Protein AF-A0A402AP93-F1 (afdb_monomer)

Secondary structure (DSSP, 8-state):
--HHHHHHHHHH-HHHHHHHHHHHHHHHHHHHHHHHHHHT--TT--HHHHHHHHHHHHHHHHTT-SSS-HHHHHHHHHHHIIIIIHHHHHHHHHH-S---TTTS-HHHHHHHH-HHHHHHHHHHHHHHHHHHHHHHHHHHHHSSTT-TTGGGB-TTS-B-HHHHHHHHHHTTT-TT-HHHHHHHHHHHHHHHHHHHHHHHHHHHHHHHHHHHHHHHTT--HHHHHIIIIIIIIIHHHHHHHHHHHHHHHHHHHHHHHHHHHHHHTHHHHHHHHHHHHHHHHHHHHHHTT---

Structure (mmCIF, N/CA/C/O backbone):
data_AF-A0A402AP93-F1
#
_entry.id   AF-A0A402AP93-F1
#
loop_
_atom_site.group_PDB
_atom_site.id
_atom_site.type_symbol
_atom_site.label_atom_id
_atom_site.label_alt_id
_atom_site.label_comp_id
_atom_site.label_asym_id
_atom_site.label_entity_id
_atom_site.label_seq_id
_atom_site.pdbx_PDB_ins_code
_atom_site.Cartn_x
_atom_site.Cartn_y
_atom_site.Cartn_z
_atom_site.occupancy
_atom_site.B_iso_or_equiv
_atom_site.auth_seq_id
_atom_site.auth_comp_id
_atom_site.auth_asym_id
_atom_site.auth_atom_id
_atom_site.pdbx_PDB_model_num
ATOM 1 N N . MET A 1 1 ? 12.538 31.757 -15.416 1.00 52.03 1 MET A N 1
ATOM 2 C CA . MET A 1 1 ? 11.518 30.814 -14.915 1.00 52.03 1 MET A CA 1
ATOM 3 C C . MET A 1 1 ? 11.609 30.796 -13.407 1.00 52.03 1 MET A C 1
ATOM 5 O O . MET A 1 1 ? 12.721 30.714 -12.904 1.00 52.03 1 MET A O 1
ATOM 9 N N . ASP A 1 2 ? 10.481 30.916 -12.712 1.00 59.06 2 ASP A N 1
ATOM 10 C CA . ASP A 1 2 ? 10.428 30.690 -11.265 1.00 59.06 2 ASP A CA 1
ATOM 11 C C . ASP A 1 2 ? 10.717 29.207 -10.965 1.00 59.06 2 ASP A C 1
ATOM 13 O O . ASP A 1 2 ? 10.280 28.325 -11.711 1.00 59.06 2 ASP A O 1
ATOM 17 N N . ALA A 1 3 ? 11.460 28.922 -9.895 1.00 61.75 3 ALA A N 1
ATOM 18 C CA . ALA A 1 3 ? 11.878 27.568 -9.530 1.00 61.75 3 ALA A CA 1
ATOM 19 C C . ALA A 1 3 ? 10.676 26.636 -9.285 1.00 61.75 3 ALA A C 1
ATOM 21 O O . ALA A 1 3 ? 10.762 25.438 -9.560 1.00 61.75 3 ALA A O 1
ATOM 22 N N . GLY A 1 4 ? 9.535 27.189 -8.853 1.00 68.44 4 GLY A N 1
ATOM 23 C CA . GLY A 1 4 ? 8.282 26.450 -8.674 1.00 68.44 4 GLY A CA 1
ATOM 24 C C . GLY A 1 4 ? 7.630 25.957 -9.975 1.00 68.44 4 GLY A C 1
ATOM 25 O O . GLY A 1 4 ? 6.847 25.012 -9.941 1.00 68.44 4 GLY A O 1
ATOM 26 N N . GLN A 1 5 ? 7.974 26.538 -11.132 1.00 76.38 5 GLN A N 1
ATOM 27 C CA . GLN A 1 5 ? 7.366 26.214 -12.435 1.00 76.38 5 GLN A CA 1
ATOM 28 C C . GLN A 1 5 ? 8.172 25.195 -13.255 1.00 76.38 5 GLN A C 1
ATOM 30 O O . GLN A 1 5 ? 7.677 24.668 -14.253 1.00 76.38 5 GLN A O 1
ATOM 35 N N . ILE A 1 6 ? 9.398 24.867 -12.833 1.00 75.19 6 ILE A N 1
ATOM 36 C CA . ILE A 1 6 ? 10.294 23.956 -13.564 1.00 75.19 6 ILE A CA 1
ATOM 37 C C . ILE A 1 6 ? 9.714 22.538 -13.612 1.00 75.19 6 ILE A C 1
ATOM 39 O O . ILE A 1 6 ? 9.612 21.947 -14.685 1.00 75.19 6 ILE A O 1
ATOM 43 N N . LYS A 1 7 ? 9.271 22.010 -12.465 1.00 77.00 7 LYS A N 1
ATOM 44 C CA . LYS A 1 7 ? 8.705 20.656 -12.378 1.00 77.00 7 LYS A CA 1
ATOM 45 C C . LYS A 1 7 ? 7.422 20.502 -13.220 1.00 77.00 7 LYS A C 1
ATOM 47 O O . LYS A 1 7 ? 7.386 19.582 -14.036 1.00 77.00 7 LYS A O 1
ATOM 52 N N . PRO A 1 8 ? 6.404 21.384 -13.111 1.00 81.00 8 PRO A N 1
ATOM 53 C CA . PRO A 1 8 ? 5.229 21.343 -13.988 1.00 81.00 8 PRO A CA 1
ATOM 54 C C . PRO A 1 8 ? 5.573 21.414 -15.479 1.00 81.00 8 PRO A C 1
ATOM 56 O O . PRO A 1 8 ? 4.995 20.682 -16.278 1.00 81.00 8 PRO A O 1
ATOM 59 N N . THR A 1 9 ? 6.544 22.251 -15.855 1.00 79.19 9 THR A N 1
ATOM 60 C CA . THR A 1 9 ? 6.968 22.395 -17.256 1.00 79.19 9 THR A CA 1
ATOM 61 C C . THR A 1 9 ? 7.588 21.105 -17.784 1.00 79.19 9 THR A C 1
ATOM 63 O O . THR A 1 9 ? 7.240 20.668 -18.874 1.00 79.19 9 THR A O 1
ATOM 66 N N . ILE A 1 10 ? 8.476 20.464 -17.017 1.00 77.19 10 ILE A N 1
ATOM 67 C CA . ILE A 1 10 ? 9.109 19.201 -17.424 1.00 77.19 10 ILE A CA 1
ATOM 68 C C . ILE A 1 10 ? 8.060 18.095 -17.556 1.00 77.19 10 ILE A C 1
ATOM 70 O O . ILE A 1 10 ? 8.045 17.384 -18.556 1.00 77.19 10 ILE A O 1
ATOM 74 N N . LEU A 1 11 ? 7.164 17.973 -16.573 1.00 78.56 11 LEU A N 1
ATOM 75 C CA . LEU A 1 11 ? 6.132 16.934 -16.561 1.00 78.56 11 LEU A CA 1
ATOM 76 C C . LEU A 1 11 ? 5.109 17.077 -17.694 1.00 78.56 11 LEU A C 1
ATOM 78 O O . LEU A 1 11 ? 4.566 16.076 -18.147 1.00 78.56 11 LEU A O 1
ATOM 82 N N . THR A 1 12 ? 4.849 18.301 -18.155 1.00 83.81 12 THR A N 1
ATOM 83 C CA . THR A 1 12 ? 3.923 18.577 -19.266 1.00 83.81 12 THR A CA 1
ATOM 84 C C . THR A 1 12 ? 4.628 18.686 -20.619 1.00 83.81 12 THR A C 1
ATOM 86 O O . THR A 1 12 ? 3.962 18.826 -21.646 1.00 83.81 12 THR A O 1
ATOM 89 N N . HIS A 1 13 ? 5.964 18.599 -20.653 1.00 86.31 13 HIS A N 1
ATOM 90 C CA . HIS A 1 13 ? 6.724 18.714 -21.890 1.00 86.31 13 HIS A CA 1
ATOM 91 C C . HIS A 1 13 ? 6.425 17.522 -22.819 1.00 86.31 13 HIS A C 1
ATOM 93 O O . HIS A 1 13 ? 6.602 16.374 -22.396 1.00 86.31 13 HIS A O 1
ATOM 99 N N . PRO A 1 14 ? 6.042 17.746 -24.094 1.00 87.44 14 PRO A N 1
ATOM 100 C CA . PRO A 1 14 ? 5.632 16.672 -25.003 1.00 87.44 14 PRO A CA 1
ATOM 101 C C . PRO A 1 14 ? 6.663 15.550 -25.170 1.00 87.44 14 PRO A C 1
ATOM 103 O O . PRO A 1 14 ? 6.296 14.377 -25.240 1.00 87.44 14 PRO A O 1
ATOM 106 N N . GLU A 1 15 ? 7.957 15.884 -25.193 1.00 86.00 15 GLU A N 1
ATOM 107 C CA . GLU A 1 15 ? 9.025 14.878 -25.283 1.00 86.00 15 GLU A CA 1
ATOM 108 C C . GLU A 1 15 ? 9.097 13.993 -24.036 1.00 86.00 15 GLU A C 1
ATOM 110 O O . GLU A 1 15 ? 9.313 12.790 -24.158 1.00 86.00 15 GLU A O 1
ATOM 115 N N . PHE A 1 16 ? 8.889 14.566 -22.844 1.00 85.75 16 PHE A N 1
ATOM 116 C CA . PHE A 1 16 ? 8.925 13.805 -21.597 1.00 85.75 16 PHE A CA 1
ATOM 117 C C . PHE A 1 16 ? 7.701 12.891 -21.487 1.00 85.75 16 PHE A C 1
ATOM 119 O O . PHE A 1 16 ? 7.851 11.716 -21.174 1.00 85.75 16 PHE A O 1
ATOM 126 N N . VAL A 1 17 ? 6.514 13.385 -21.852 1.00 88.19 17 VAL A N 1
ATOM 127 C CA . VAL A 1 17 ? 5.288 12.569 -21.918 1.00 88.19 17 VAL A CA 1
ATOM 128 C C . VAL A 1 17 ? 5.442 11.417 -22.918 1.00 88.19 17 VAL A C 1
ATOM 130 O O . VAL A 1 17 ? 5.153 10.269 -22.585 1.00 88.19 17 VAL A O 1
ATOM 133 N N . THR A 1 18 ? 5.961 11.694 -24.120 1.00 90.25 18 THR A N 1
ATOM 134 C CA . THR A 1 18 ? 6.224 10.663 -25.144 1.00 90.25 18 THR A CA 1
ATOM 135 C C . THR A 1 18 ? 7.234 9.630 -24.645 1.00 90.25 18 THR A C 1
ATOM 137 O O . THR A 1 18 ? 7.081 8.431 -24.881 1.00 90.25 18 THR A O 1
ATOM 140 N N . TYR A 1 19 ? 8.262 10.082 -23.925 1.00 88.88 19 TYR A N 1
ATOM 141 C CA . TYR A 1 19 ? 9.257 9.200 -23.335 1.00 88.88 19 TYR A CA 1
ATOM 142 C C . TYR A 1 19 ? 8.648 8.299 -22.252 1.00 88.88 19 TYR A C 1
ATOM 144 O O . TYR A 1 19 ? 8.843 7.087 -22.297 1.00 88.88 19 TYR A O 1
ATOM 152 N N . THR A 1 20 ? 7.863 8.852 -21.324 1.00 89.25 20 THR A N 1
ATOM 153 C CA . THR A 1 20 ? 7.136 8.081 -20.303 1.00 89.25 20 THR A CA 1
ATOM 154 C C . THR A 1 20 ? 6.225 7.027 -20.933 1.00 89.25 20 THR A C 1
ATOM 156 O O . THR A 1 20 ? 6.221 5.880 -20.480 1.00 89.25 20 THR A O 1
ATOM 159 N N . GLN A 1 21 ? 5.513 7.376 -22.009 1.00 91.94 21 GLN A N 1
ATOM 160 C CA . GLN A 1 21 ? 4.693 6.415 -22.746 1.00 91.94 21 GLN A CA 1
ATOM 161 C C . GLN A 1 21 ? 5.551 5.310 -23.372 1.00 91.94 21 GLN A C 1
ATOM 163 O O . GLN A 1 21 ? 5.258 4.139 -23.175 1.00 91.94 21 GLN A O 1
ATOM 168 N N . THR A 1 22 ? 6.663 5.664 -24.027 1.00 92.75 22 THR A N 1
ATOM 169 C CA . THR A 1 22 ? 7.597 4.685 -24.617 1.00 92.75 22 THR A CA 1
ATOM 170 C C . THR A 1 22 ? 8.082 3.671 -23.579 1.00 92.75 22 THR A C 1
ATOM 172 O O . THR A 1 22 ? 8.119 2.477 -23.848 1.00 92.75 22 THR A O 1
ATOM 175 N N . I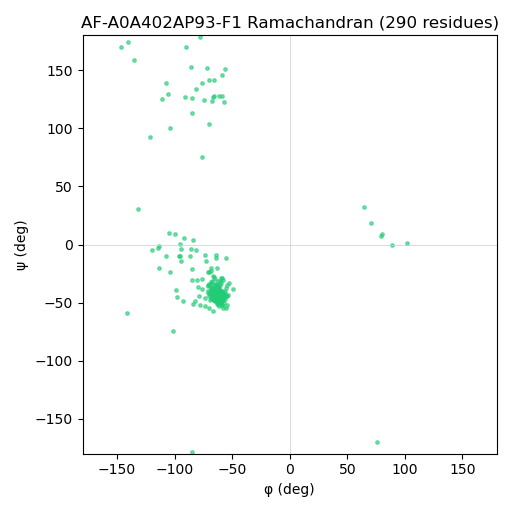LE A 1 23 ? 8.445 4.129 -22.377 1.00 92.94 23 ILE A N 1
ATOM 176 C CA . ILE A 1 23 ? 8.879 3.239 -21.292 1.00 92.94 23 ILE A CA 1
ATOM 177 C C . ILE A 1 23 ? 7.746 2.324 -20.822 1.00 92.94 23 ILE A C 1
ATOM 179 O O . ILE A 1 23 ? 7.974 1.137 -20.588 1.00 92.94 23 ILE A O 1
ATOM 183 N N . THR A 1 24 ? 6.536 2.864 -20.703 1.00 93.38 24 THR A N 1
ATOM 184 C CA . THR A 1 24 ? 5.349 2.084 -20.334 1.00 93.38 24 THR A CA 1
ATOM 185 C C . THR A 1 24 ? 5.063 1.004 -21.379 1.00 93.38 24 THR A C 1
ATOM 187 O O . THR A 1 24 ? 4.827 -0.147 -21.020 1.00 93.38 24 THR A O 1
ATOM 190 N N . ASP A 1 25 ? 5.178 1.339 -22.665 1.00 95.25 25 ASP A N 1
ATOM 191 C CA . ASP A 1 25 ? 4.965 0.411 -23.777 1.00 95.25 25 ASP A CA 1
ATOM 192 C C . ASP A 1 25 ? 6.034 -0.693 -23.820 1.00 95.25 25 ASP A C 1
ATOM 194 O O . ASP A 1 25 ? 5.707 -1.856 -24.057 1.00 95.25 25 ASP A O 1
ATOM 198 N N . LEU A 1 26 ? 7.303 -0.363 -23.542 1.00 95.69 26 LEU A N 1
ATOM 199 C CA . LEU A 1 26 ? 8.379 -1.355 -23.416 1.00 95.69 26 LEU A CA 1
ATOM 200 C C . LEU A 1 26 ? 8.092 -2.349 -22.283 1.00 95.69 26 LEU A C 1
ATOM 202 O O . LEU A 1 26 ? 8.228 -3.560 -22.468 1.00 95.69 26 LEU A O 1
ATOM 206 N N . PHE A 1 27 ? 7.653 -1.861 -21.119 1.00 96.25 27 PHE A N 1
ATOM 207 C CA . PHE A 1 27 ? 7.267 -2.748 -20.024 1.00 96.25 27 PHE A CA 1
ATOM 208 C C . PHE A 1 27 ? 6.049 -3.607 -20.389 1.00 96.25 27 PHE A C 1
ATOM 210 O O . PHE A 1 27 ? 6.045 -4.805 -20.112 1.00 96.25 27 PHE A O 1
ATOM 217 N N . GLU A 1 28 ? 5.044 -3.039 -21.058 1.00 96.50 28 GLU A N 1
ATOM 218 C CA . GLU A 1 28 ? 3.861 -3.788 -21.489 1.00 96.50 28 GLU A CA 1
ATOM 219 C C . GLU A 1 28 ? 4.200 -4.860 -22.536 1.00 96.50 28 GLU A C 1
ATOM 221 O O . GLU A 1 28 ? 3.628 -5.954 -22.518 1.00 96.50 28 GLU A O 1
ATOM 226 N N . GLN A 1 29 ? 5.177 -4.597 -23.407 1.00 96.44 29 GLN A N 1
ATOM 227 C CA . GLN A 1 29 ? 5.712 -5.585 -24.341 1.00 96.44 29 GLN A CA 1
ATOM 228 C C . GLN A 1 29 ? 6.350 -6.763 -23.595 1.00 96.44 29 GLN A C 1
ATOM 230 O O . GLN A 1 29 ? 6.008 -7.917 -23.870 1.00 96.44 29 GLN A O 1
ATOM 235 N N . TRP A 1 30 ? 7.245 -6.482 -22.641 1.00 97.38 30 TRP A N 1
ATOM 236 C CA . TRP A 1 30 ? 7.880 -7.508 -21.805 1.00 97.38 30 TRP A CA 1
ATOM 237 C C . TRP A 1 30 ? 6.826 -8.313 -21.035 1.00 97.38 30 TRP A C 1
ATOM 239 O O . TRP A 1 30 ? 6.801 -9.544 -21.078 1.00 97.38 30 TRP A O 1
ATOM 249 N N . ARG A 1 31 ? 5.874 -7.614 -20.411 1.00 96.88 31 ARG A N 1
ATOM 250 C CA . ARG A 1 31 ? 4.761 -8.206 -19.668 1.00 96.88 31 ARG A CA 1
ATOM 251 C C . ARG A 1 31 ? 3.933 -9.145 -20.543 1.00 96.88 31 ARG A C 1
ATOM 253 O O . ARG A 1 31 ? 3.666 -10.279 -20.145 1.00 96.88 31 ARG A O 1
ATOM 260 N N . THR A 1 32 ? 3.517 -8.692 -21.722 1.00 96.69 32 THR A N 1
ATOM 261 C CA . THR A 1 32 ? 2.688 -9.480 -22.647 1.00 96.69 32 THR A CA 1
ATOM 262 C C . THR A 1 32 ? 3.429 -10.725 -23.123 1.00 96.69 32 THR A C 1
ATOM 264 O O . THR A 1 32 ? 2.836 -11.801 -23.190 1.00 96.69 32 THR A O 1
ATOM 267 N N . LYS A 1 33 ? 4.734 -10.601 -23.397 1.00 97.38 33 LYS A N 1
ATOM 268 C CA . LYS A 1 33 ? 5.585 -11.718 -23.815 1.00 97.38 33 LYS A CA 1
ATOM 269 C C . LYS A 1 33 ? 5.700 -12.801 -22.740 1.00 97.38 33 LYS A C 1
ATOM 271 O O . LYS A 1 33 ? 5.606 -13.978 -23.074 1.00 97.38 33 LYS A O 1
ATOM 276 N N . HIS A 1 34 ? 5.862 -12.418 -21.473 1.00 96.88 34 HIS A N 1
ATOM 277 C CA . HIS A 1 34 ? 6.131 -13.363 -20.378 1.00 96.88 34 HIS A CA 1
ATOM 278 C C . HIS A 1 34 ? 4.896 -13.839 -19.616 1.00 96.88 34 HIS A C 1
ATOM 280 O O . HIS A 1 34 ? 4.957 -14.849 -18.918 1.00 96.88 34 HIS A O 1
ATOM 286 N N . THR A 1 35 ? 3.748 -13.176 -19.775 1.00 96.75 35 THR A N 1
ATOM 287 C CA . THR A 1 35 ? 2.489 -13.600 -19.137 1.00 96.75 35 THR A CA 1
ATOM 288 C C . THR A 1 35 ? 2.136 -15.072 -19.430 1.00 96.75 35 THR A C 1
ATOM 290 O O . THR A 1 35 ? 1.773 -15.778 -18.486 1.00 96.75 35 THR A O 1
ATOM 293 N N . PRO A 1 36 ? 2.258 -15.599 -20.668 1.00 96.75 36 PRO A N 1
ATOM 294 C CA . PRO A 1 36 ? 2.030 -17.021 -20.934 1.00 96.75 36 PRO A CA 1
ATOM 295 C C . PRO A 1 36 ? 2.989 -17.942 -20.170 1.00 96.75 36 PRO A C 1
ATOM 297 O O . PRO A 1 36 ? 2.551 -18.949 -19.618 1.00 96.75 36 PRO A O 1
ATOM 300 N N . THR A 1 37 ? 4.275 -17.591 -20.089 1.00 96.25 37 THR A N 1
ATOM 301 C CA . THR A 1 37 ? 5.284 -18.356 -19.338 1.00 96.25 37 THR A CA 1
ATOM 302 C C . THR A 1 37 ? 4.937 -18.406 -17.850 1.00 96.25 37 THR A C 1
ATOM 304 O O . THR A 1 37 ? 4.931 -19.485 -17.261 1.00 96.25 37 THR A O 1
ATOM 307 N N . LEU A 1 38 ? 4.541 -17.272 -17.261 1.00 97.00 38 LEU A N 1
ATOM 308 C CA . LEU A 1 38 ? 4.104 -17.196 -15.862 1.00 97.00 38 LEU A CA 1
ATOM 309 C C . LEU A 1 38 ? 2.836 -18.028 -15.596 1.00 97.00 38 LEU A C 1
ATOM 311 O O . LEU A 1 38 ? 2.739 -18.694 -14.571 1.00 97.00 38 LEU A O 1
ATOM 315 N N . ASN A 1 39 ? 1.878 -18.046 -16.527 1.00 95.06 39 ASN A N 1
ATOM 316 C CA . ASN A 1 39 ? 0.653 -18.848 -16.393 1.00 95.06 39 ASN A CA 1
ATOM 317 C C . ASN A 1 39 ? 0.892 -20.364 -16.504 1.00 95.06 39 ASN A C 1
ATOM 319 O O . ASN A 1 39 ? 0.089 -21.151 -15.995 1.00 95.06 39 ASN A O 1
ATOM 323 N N . ASN A 1 40 ? 1.984 -20.763 -17.161 1.00 95.81 40 ASN A N 1
ATOM 324 C CA . ASN A 1 40 ? 2.373 -22.156 -17.378 1.00 95.81 40 ASN A CA 1
ATOM 325 C C . ASN A 1 40 ? 3.300 -22.712 -16.283 1.00 95.81 40 ASN A C 1
ATOM 327 O O . ASN A 1 40 ? 3.766 -23.849 -16.402 1.00 95.81 40 ASN A O 1
ATOM 331 N N . ILE A 1 41 ? 3.561 -21.955 -15.208 1.00 96.50 41 ILE A N 1
ATOM 332 C CA . ILE A 1 41 ? 4.259 -22.487 -14.033 1.00 96.50 41 ILE A CA 1
ATOM 333 C C . ILE A 1 41 ? 3.412 -23.621 -13.446 1.00 96.50 41 ILE A C 1
ATOM 335 O O . ILE A 1 41 ? 2.214 -23.470 -13.198 1.00 96.50 41 ILE A O 1
ATOM 339 N N . THR A 1 42 ? 4.038 -24.774 -13.246 1.00 95.06 42 THR A N 1
ATOM 340 C CA . THR A 1 42 ? 3.410 -26.004 -12.757 1.00 95.06 42 THR A CA 1
ATOM 341 C C . THR A 1 42 ? 4.342 -26.721 -11.783 1.00 95.06 42 THR A C 1
ATOM 343 O O . THR A 1 42 ? 5.485 -26.312 -11.561 1.00 95.06 42 THR A O 1
ATOM 346 N N . ILE A 1 43 ? 3.854 -27.800 -11.172 1.00 96.75 43 ILE A N 1
ATOM 347 C CA . ILE A 1 43 ? 4.664 -28.611 -10.261 1.00 96.75 43 ILE A CA 1
ATOM 348 C C . ILE A 1 43 ? 5.892 -29.149 -11.008 1.00 96.75 43 ILE A C 1
ATOM 350 O O . ILE A 1 43 ? 5.768 -29.761 -12.068 1.00 96.75 43 ILE A O 1
ATOM 354 N N . GLY A 1 44 ? 7.078 -28.924 -10.441 1.00 94.75 44 GLY A N 1
ATOM 355 C CA . GLY A 1 44 ? 8.361 -29.284 -11.046 1.00 94.75 44 GLY A CA 1
ATOM 356 C C . GLY A 1 44 ? 8.979 -28.215 -11.952 1.00 94.75 44 GLY A C 1
ATOM 357 O O . GLY A 1 44 ? 10.078 -28.441 -12.458 1.00 94.75 44 GLY A O 1
ATOM 358 N N . SER A 1 45 ? 8.339 -27.052 -12.141 1.00 95.06 45 SER A N 1
ATOM 359 C CA . SER A 1 45 ? 8.964 -25.906 -12.817 1.00 95.06 45 SER A CA 1
ATOM 360 C C . SER A 1 45 ? 10.277 -25.492 -12.139 1.00 95.06 45 SER A C 1
ATOM 362 O O . SER A 1 45 ? 10.455 -25.670 -10.936 1.00 95.06 45 SER A O 1
ATOM 364 N N . HIS A 1 46 ? 11.204 -24.920 -12.913 1.00 94.75 46 HIS A N 1
ATOM 365 C CA . HIS A 1 46 ? 12.540 -24.540 -12.450 1.00 94.75 46 HIS A CA 1
ATOM 366 C C . HIS A 1 46 ? 12.642 -23.020 -12.228 1.00 94.75 46 HIS A C 1
ATOM 368 O O . HIS A 1 46 ? 12.873 -22.286 -13.191 1.00 94.75 46 HIS A O 1
ATOM 374 N N . PRO A 1 47 ? 12.548 -22.512 -10.980 1.00 95.50 47 PRO A N 1
ATOM 375 C CA . PRO A 1 47 ? 12.467 -21.068 -10.730 1.00 95.50 47 PRO A CA 1
ATOM 376 C C . PRO A 1 47 ? 13.707 -20.302 -11.198 1.00 95.50 47 PRO A C 1
ATOM 378 O O . PRO A 1 47 ? 13.601 -19.167 -11.644 1.00 95.50 47 PRO A O 1
ATOM 381 N N . LYS A 1 48 ? 14.887 -20.936 -11.151 1.00 95.88 48 LYS A N 1
ATOM 382 C CA . LYS A 1 48 ? 16.143 -20.342 -11.636 1.00 95.88 48 LYS A CA 1
ATOM 383 C C . LYS A 1 48 ? 16.135 -20.085 -13.145 1.00 95.88 48 LYS A C 1
ATOM 385 O O . LYS A 1 48 ? 16.552 -19.020 -13.569 1.00 95.88 48 LYS A O 1
ATOM 390 N N . GLN A 1 49 ? 15.615 -21.028 -13.930 1.00 95.88 49 GLN A N 1
ATOM 391 C CA . GLN A 1 49 ? 15.509 -20.863 -15.383 1.00 95.88 49 GLN A CA 1
ATOM 392 C C . GLN A 1 49 ? 14.500 -19.767 -15.734 1.00 95.88 49 GLN A C 1
ATOM 394 O O . GLN A 1 49 ? 14.753 -18.964 -16.625 1.00 95.88 49 GLN A O 1
ATOM 399 N N . LEU A 1 50 ? 13.391 -19.696 -14.986 1.00 96.56 50 LEU A N 1
ATOM 400 C CA . LEU A 1 50 ? 12.390 -18.650 -15.166 1.00 96.56 50 LEU A CA 1
ATOM 401 C C . LEU A 1 50 ? 12.996 -17.254 -14.971 1.00 96.56 50 LEU A C 1
ATOM 403 O O . LEU A 1 50 ? 12.843 -16.403 -15.839 1.00 96.56 50 LEU A O 1
ATOM 407 N N . ILE A 1 51 ? 13.693 -17.003 -13.856 1.00 97.56 51 ILE A N 1
ATOM 408 C CA . ILE A 1 51 ? 14.268 -15.671 -13.619 1.00 97.56 51 ILE A CA 1
ATOM 409 C C . ILE A 1 51 ? 15.395 -15.333 -14.598 1.00 97.56 51 ILE A C 1
ATOM 411 O O . ILE A 1 51 ? 15.503 -14.178 -14.992 1.00 97.56 51 ILE A O 1
ATOM 415 N N . GLU A 1 52 ? 16.195 -16.312 -15.032 1.00 97.12 52 GLU A N 1
ATOM 416 C CA . GLU A 1 52 ? 17.209 -16.102 -16.074 1.00 97.12 52 GLU A CA 1
ATOM 417 C C . GLU A 1 52 ? 16.567 -15.584 -17.372 1.00 97.12 52 GLU A C 1
ATOM 419 O O . GLU A 1 52 ? 17.002 -14.560 -17.896 1.00 97.12 52 GLU A O 1
ATOM 424 N N . GLU A 1 53 ? 15.480 -16.214 -17.833 1.00 96.62 53 GLU A N 1
ATOM 425 C CA . GLU A 1 53 ? 14.739 -15.782 -19.026 1.00 96.62 53 GLU A CA 1
ATOM 426 C C . GLU A 1 53 ? 14.123 -14.383 -18.853 1.00 96.62 53 GLU A C 1
ATOM 428 O O . GLU A 1 53 ? 14.291 -13.506 -19.705 1.00 96.62 53 GLU A O 1
ATOM 433 N N . LEU A 1 54 ? 13.436 -14.153 -17.729 1.00 97.12 54 LEU A N 1
ATOM 434 C CA . LEU A 1 54 ? 12.789 -12.875 -17.420 1.00 97.12 54 LEU A CA 1
ATOM 435 C C . LEU A 1 54 ? 13.800 -11.721 -17.360 1.00 97.12 54 LEU A C 1
ATOM 437 O O . LEU A 1 54 ? 13.551 -10.641 -17.909 1.00 97.12 54 LEU A O 1
ATOM 441 N N . ALA A 1 55 ? 14.933 -11.948 -16.694 1.00 96.25 55 ALA A N 1
ATOM 442 C CA . ALA A 1 55 ? 15.940 -10.933 -16.428 1.00 96.25 55 ALA A CA 1
ATOM 443 C C . ALA A 1 55 ? 16.860 -10.673 -17.632 1.00 96.25 55 ALA A C 1
ATOM 445 O O . ALA A 1 55 ? 17.301 -9.541 -17.833 1.00 96.25 55 ALA A O 1
ATOM 446 N N . GLU A 1 56 ? 17.120 -11.673 -18.477 1.00 96.38 56 GLU A N 1
ATOM 447 C CA . GLU A 1 56 ? 17.804 -11.439 -19.750 1.00 96.38 56 GLU A CA 1
ATOM 448 C C . GLU A 1 56 ? 16.928 -10.599 -20.690 1.00 96.38 56 GLU A C 1
ATOM 450 O O . GLU A 1 56 ? 17.391 -9.610 -21.264 1.00 96.38 56 GLU A O 1
ATOM 455 N N . ASP A 1 57 ? 15.645 -10.938 -20.811 1.00 96.62 57 ASP A N 1
ATOM 456 C CA . ASP A 1 57 ? 14.751 -10.256 -21.742 1.00 96.62 57 ASP A CA 1
ATOM 457 C C . ASP A 1 57 ? 14.442 -8.812 -21.322 1.00 96.62 57 ASP A C 1
ATOM 459 O O . ASP A 1 57 ? 14.369 -7.925 -22.176 1.00 96.62 57 ASP A O 1
ATOM 463 N N . ILE A 1 58 ? 14.335 -8.531 -20.015 1.00 95.25 58 ILE A N 1
ATOM 464 C CA . ILE A 1 58 ? 14.113 -7.154 -19.545 1.00 95.25 58 ILE A CA 1
ATOM 465 C C . ILE A 1 58 ? 15.302 -6.249 -19.899 1.00 95.25 58 ILE A C 1
ATOM 467 O O . ILE A 1 58 ? 15.105 -5.108 -20.316 1.00 95.25 58 ILE A O 1
ATOM 471 N N . LEU A 1 59 ? 16.536 -6.768 -19.826 1.00 95.06 59 LEU A N 1
ATOM 472 C CA . LEU A 1 59 ? 17.739 -6.042 -20.243 1.00 95.06 59 LEU A CA 1
ATOM 473 C C . LEU A 1 59 ? 17.736 -5.749 -21.743 1.00 95.06 59 LEU A C 1
ATOM 475 O O . LEU A 1 59 ? 18.195 -4.681 -22.152 1.00 95.06 59 LEU A O 1
ATOM 479 N N . GLN A 1 60 ? 17.252 -6.689 -22.559 1.00 95.44 60 GLN A N 1
ATOM 480 C CA . GLN A 1 60 ? 17.166 -6.522 -24.009 1.00 95.44 60 GLN A CA 1
ATOM 481 C C . GLN A 1 60 ? 16.110 -5.480 -24.386 1.00 95.44 60 GLN A C 1
ATOM 483 O O . GLN A 1 60 ? 16.409 -4.562 -25.150 1.00 95.44 60 GLN A O 1
ATOM 488 N N . ILE A 1 61 ? 14.908 -5.571 -23.811 1.00 94.38 61 ILE A N 1
ATOM 489 C CA . ILE A 1 61 ? 13.802 -4.647 -24.093 1.00 94.38 61 ILE A CA 1
ATOM 490 C C . ILE A 1 61 ? 14.146 -3.222 -23.647 1.00 94.38 61 ILE A C 1
ATOM 492 O O . ILE A 1 61 ? 13.939 -2.269 -24.395 1.00 94.38 61 ILE A O 1
ATOM 496 N N . PHE A 1 62 ? 14.751 -3.056 -22.470 1.00 93.19 62 PHE A N 1
ATOM 497 C CA . PHE A 1 62 ? 15.132 -1.732 -21.976 1.00 93.19 62 PHE A CA 1
ATOM 498 C C . PHE A 1 62 ? 16.449 -1.205 -22.558 1.00 93.19 62 PHE A C 1
ATOM 500 O O . PHE A 1 62 ? 16.784 -0.045 -22.331 1.00 93.19 62 PHE A O 1
ATOM 507 N N . ALA A 1 63 ? 17.183 -1.976 -23.369 1.00 91.50 63 ALA A N 1
ATOM 508 C CA . ALA A 1 63 ? 18.394 -1.479 -24.031 1.00 91.50 63 ALA A CA 1
ATOM 509 C C . ALA A 1 63 ? 18.122 -0.327 -25.014 1.00 91.50 63 ALA A C 1
ATOM 511 O O . ALA A 1 63 ? 19.042 0.421 -25.345 1.00 91.50 63 ALA A O 1
ATOM 512 N N . THR A 1 64 ? 16.879 -0.171 -25.481 1.00 88.00 64 THR A N 1
ATOM 513 C CA . THR A 1 64 ? 16.463 0.942 -26.346 1.00 88.00 64 THR A CA 1
ATOM 514 C C . THR A 1 64 ? 16.034 2.189 -25.569 1.00 88.00 64 THR A C 1
ATOM 516 O O . THR A 1 64 ? 15.833 3.245 -26.177 1.00 88.00 64 THR A O 1
ATOM 519 N N . ALA A 1 65 ? 15.882 2.097 -24.242 1.00 88.88 65 ALA A N 1
ATOM 520 C CA . ALA A 1 65 ? 15.562 3.239 -23.393 1.00 88.88 65 ALA A CA 1
ATOM 521 C C . ALA A 1 65 ? 16.762 4.198 -23.300 1.00 88.88 65 ALA A C 1
ATOM 523 O O . ALA A 1 65 ? 17.916 3.780 -23.263 1.00 88.88 65 ALA A O 1
ATOM 524 N N . ARG A 1 66 ? 16.493 5.511 -23.288 1.00 85.88 66 ARG A N 1
ATOM 525 C CA . ARG A 1 66 ? 17.545 6.549 -23.299 1.00 85.88 66 ARG A CA 1
ATOM 526 C C . ARG A 1 66 ? 17.868 7.138 -21.929 1.00 85.88 66 ARG A C 1
ATOM 528 O O . ARG A 1 66 ? 19.022 7.467 -21.687 1.00 85.88 66 ARG A O 1
ATOM 535 N N . LEU A 1 67 ? 16.860 7.354 -21.082 1.00 85.38 67 LEU A N 1
ATOM 536 C CA . LEU A 1 67 ? 17.031 8.016 -19.778 1.00 85.38 67 LEU A CA 1
ATOM 537 C C . LEU A 1 67 ? 17.004 7.029 -18.606 1.00 85.38 67 LEU A C 1
ATOM 539 O O . LEU A 1 67 ? 17.537 7.351 -17.551 1.00 85.38 67 LEU A O 1
ATOM 543 N N . ILE A 1 68 ? 16.376 5.863 -18.781 1.00 87.69 68 ILE A N 1
ATOM 544 C CA . ILE A 1 68 ? 16.362 4.773 -17.803 1.00 87.69 68 ILE A CA 1
ATOM 545 C C . ILE A 1 68 ? 17.544 3.865 -18.101 1.00 87.69 68 ILE A C 1
ATOM 547 O O . ILE A 1 68 ? 17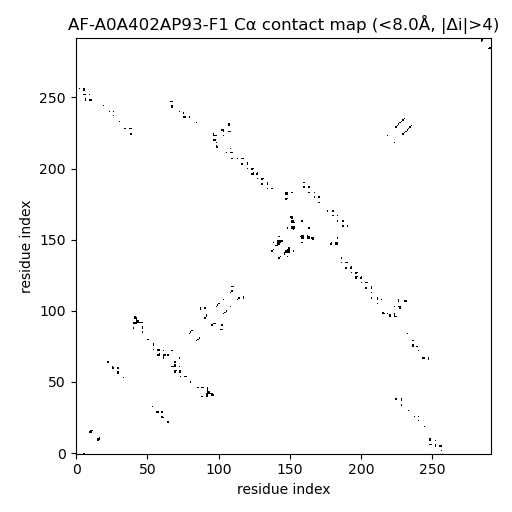.689 3.402 -19.233 1.00 87.69 68 ILE A O 1
ATOM 551 N N . ASP A 1 69 ? 18.359 3.600 -17.084 1.00 88.75 69 ASP A N 1
ATOM 552 C CA . ASP A 1 69 ? 19.394 2.581 -17.175 1.00 88.75 69 ASP A CA 1
ATOM 553 C C . ASP A 1 69 ? 18.746 1.190 -17.106 1.00 88.75 69 ASP A C 1
ATOM 555 O O 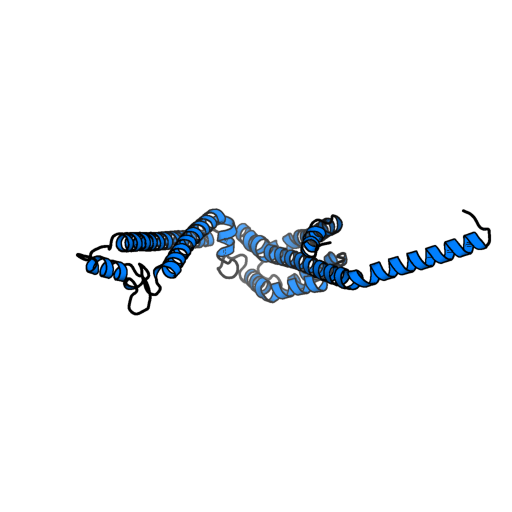. ASP A 1 69 ? 18.035 0.851 -16.157 1.00 88.75 69 ASP A O 1
ATOM 559 N N . LYS A 1 70 ? 19.001 0.358 -18.119 1.00 91.75 70 LYS A N 1
ATOM 560 C CA . LYS A 1 70 ? 18.535 -1.034 -18.155 1.00 91.75 70 LYS A CA 1
ATOM 561 C C . LYS A 1 70 ? 19.033 -1.850 -16.956 1.00 91.75 70 LYS A C 1
ATOM 563 O O . LYS A 1 70 ? 18.345 -2.776 -16.535 1.00 91.75 70 LYS A O 1
ATOM 568 N N . TYR A 1 71 ? 20.207 -1.526 -16.409 1.00 92.94 71 TYR A N 1
ATOM 569 C CA . TYR A 1 71 ? 20.748 -2.210 -15.240 1.00 92.94 71 TYR A CA 1
ATOM 570 C C . TYR A 1 71 ? 19.970 -1.854 -13.979 1.00 92.94 71 TYR A C 1
ATOM 572 O O . TYR A 1 71 ? 19.750 -2.745 -13.170 1.00 92.94 71 TYR A O 1
ATOM 580 N N . ASP A 1 72 ? 19.480 -0.621 -13.841 1.00 92.31 72 ASP A N 1
ATOM 581 C CA . ASP A 1 72 ? 18.616 -0.251 -12.716 1.00 92.31 72 ASP A CA 1
ATOM 582 C C . ASP A 1 72 ? 17.312 -1.059 -12.754 1.00 92.31 72 ASP A C 1
ATOM 584 O O . ASP A 1 72 ? 16.927 -1.670 -11.760 1.00 92.31 72 ASP A O 1
ATOM 588 N N . VAL A 1 73 ? 16.678 -1.159 -13.927 1.00 93.44 73 VAL A N 1
ATOM 589 C CA . VAL A 1 73 ? 15.458 -1.966 -14.117 1.00 93.44 73 VAL A CA 1
ATOM 590 C C . VAL A 1 73 ? 15.702 -3.446 -13.821 1.00 93.44 73 VAL A C 1
ATOM 592 O O . VAL A 1 73 ? 14.909 -4.083 -13.127 1.00 93.44 73 VAL A O 1
ATOM 595 N N . TYR A 1 74 ? 16.816 -3.992 -14.305 1.00 94.88 74 TYR A N 1
ATOM 596 C CA . TYR A 1 74 ? 17.231 -5.353 -13.983 1.00 94.88 74 TYR A CA 1
ATOM 597 C C . TYR A 1 74 ? 17.431 -5.544 -12.475 1.00 94.88 74 TYR A C 1
ATOM 599 O O . TYR A 1 74 ? 16.928 -6.513 -11.915 1.00 94.88 74 TYR A O 1
ATOM 607 N N . GLN A 1 75 ? 18.130 -4.627 -11.800 1.00 95.38 75 GLN A N 1
ATOM 608 C CA . GLN A 1 75 ? 18.357 -4.724 -10.357 1.00 95.38 75 GLN A CA 1
ATOM 609 C C . GLN A 1 75 ? 17.037 -4.684 -9.593 1.00 95.38 75 GLN A C 1
ATOM 611 O O . GLN A 1 75 ? 16.836 -5.497 -8.701 1.00 95.38 75 GLN A O 1
ATOM 616 N N . HIS A 1 76 ? 16.103 -3.822 -9.987 1.00 94.88 76 HIS A N 1
ATOM 617 C CA . HIS A 1 76 ? 14.768 -3.790 -9.406 1.00 94.88 76 HIS A CA 1
ATOM 618 C C . HIS A 1 76 ? 14.013 -5.113 -9.544 1.00 94.88 76 HIS A C 1
ATOM 620 O O . HIS A 1 76 ? 13.437 -5.588 -8.563 1.00 94.88 76 HIS A O 1
ATOM 626 N N . LEU A 1 77 ? 14.044 -5.728 -10.731 1.00 96.81 77 LEU A N 1
ATOM 627 C CA . LEU A 1 77 ? 13.480 -7.061 -10.934 1.00 96.81 77 LEU A CA 1
ATOM 628 C C . LEU A 1 77 ? 14.170 -8.090 -10.032 1.00 96.81 77 LEU A C 1
ATOM 630 O O . LEU A 1 77 ? 13.487 -8.876 -9.387 1.00 96.81 77 LEU A O 1
ATOM 634 N N . MET A 1 78 ? 15.502 -8.079 -9.958 1.00 97.00 78 MET A N 1
ATOM 635 C CA . MET A 1 78 ? 16.262 -9.045 -9.162 1.00 97.00 78 MET A CA 1
ATOM 636 C C . MET A 1 78 ? 16.053 -8.881 -7.656 1.00 97.00 78 MET A C 1
ATOM 638 O O . MET A 1 78 ? 15.967 -9.883 -6.947 1.00 97.00 78 MET A O 1
ATOM 642 N N . SER A 1 79 ? 15.937 -7.647 -7.164 1.00 97.69 79 SER A N 1
ATOM 643 C CA . SER A 1 79 ? 15.575 -7.369 -5.774 1.00 97.69 79 SER A CA 1
ATOM 644 C C . SER A 1 79 ? 14.173 -7.888 -5.483 1.00 97.69 79 SER A C 1
ATOM 646 O O . SER A 1 79 ? 14.004 -8.691 -4.575 1.00 97.69 79 SER A O 1
ATOM 648 N N . TYR A 1 80 ? 13.184 -7.539 -6.313 1.00 97.62 80 TYR A N 1
ATOM 649 C CA . TYR A 1 80 ? 11.819 -8.034 -6.130 1.00 97.62 80 TYR A CA 1
ATOM 650 C C . TYR A 1 80 ? 11.727 -9.563 -6.222 1.00 97.62 80 TYR A C 1
ATOM 652 O O . TYR A 1 80 ? 10.990 -10.202 -5.467 1.00 97.62 80 TYR A O 1
ATOM 660 N N . TRP A 1 81 ? 12.506 -10.156 -7.127 1.00 98.00 81 TRP A N 1
ATOM 661 C CA . TRP A 1 81 ? 12.644 -11.596 -7.230 1.00 98.00 81 TRP A CA 1
ATOM 662 C C . TRP A 1 81 ? 13.140 -12.191 -5.921 1.00 98.00 81 TRP A C 1
ATOM 664 O O . TRP A 1 81 ? 12.482 -13.067 -5.376 1.00 98.00 81 TRP A O 1
ATOM 674 N N . SER A 1 82 ? 14.264 -11.698 -5.405 1.00 97.44 82 SER A N 1
ATOM 675 C CA . SER A 1 82 ? 14.856 -12.203 -4.168 1.00 97.44 82 SER A CA 1
ATOM 676 C C . SER A 1 82 ? 13.960 -12.001 -2.947 1.00 97.44 82 SER A C 1
ATOM 678 O O . SER A 1 82 ? 13.981 -12.841 -2.055 1.00 97.44 82 SER A O 1
ATOM 680 N N . ASP A 1 83 ? 13.217 -10.896 -2.889 1.00 96.69 83 ASP A N 1
ATOM 681 C CA . ASP A 1 83 ? 12.456 -10.512 -1.700 1.00 96.69 83 ASP A CA 1
ATOM 682 C C . ASP A 1 83 ? 11.077 -11.182 -1.627 1.00 96.69 83 ASP A C 1
ATOM 684 O O . ASP A 1 83 ? 10.549 -11.379 -0.534 1.00 96.69 83 ASP A O 1
ATOM 688 N N . VAL A 1 84 ? 10.455 -11.475 -2.778 1.00 96.44 84 VAL A N 1
ATOM 689 C CA . VAL A 1 84 ? 9.052 -11.924 -2.836 1.00 96.44 84 VAL A CA 1
ATOM 690 C C . VAL A 1 84 ? 8.829 -13.006 -3.889 1.00 96.44 84 VAL A C 1
ATOM 692 O O . VAL A 1 84 ? 8.356 -14.097 -3.574 1.00 96.44 84 VAL A O 1
ATOM 695 N N . MET A 1 85 ? 9.127 -12.714 -5.158 1.00 97.31 85 MET A N 1
ATOM 696 C CA . MET A 1 85 ? 8.658 -13.554 -6.269 1.00 97.31 85 MET A CA 1
ATOM 697 C C . MET A 1 85 ? 9.313 -14.943 -6.266 1.00 97.31 85 MET A C 1
ATOM 699 O O . MET A 1 85 ? 8.678 -15.918 -6.658 1.00 97.31 85 MET A O 1
ATOM 703 N N . GLN A 1 86 ? 10.560 -15.054 -5.801 1.00 97.56 86 GLN A N 1
ATOM 704 C CA . GLN A 1 86 ? 11.278 -16.322 -5.706 1.00 97.56 86 GLN A CA 1
ATOM 705 C C . GLN A 1 86 ? 10.530 -17.323 -4.827 1.00 97.56 86 GLN A C 1
ATOM 707 O O . GLN A 1 86 ? 10.292 -18.450 -5.266 1.00 97.56 86 GLN A O 1
ATOM 712 N N . ASP A 1 87 ? 10.157 -16.915 -3.616 1.00 97.31 87 ASP A N 1
ATOM 713 C CA . ASP A 1 87 ? 9.462 -17.779 -2.664 1.00 97.31 87 ASP A CA 1
ATOM 714 C C . ASP A 1 87 ? 8.102 -18.204 -3.214 1.00 97.31 87 ASP A C 1
ATOM 716 O O . ASP A 1 87 ? 7.787 -19.395 -3.219 1.00 97.31 87 ASP A O 1
ATOM 720 N N . ASP A 1 88 ? 7.343 -17.268 -3.788 1.00 97.81 88 ASP A N 1
ATOM 721 C CA . ASP A 1 88 ? 6.057 -17.573 -4.412 1.00 97.81 88 ASP A CA 1
ATOM 722 C C . ASP A 1 88 ? 6.199 -18.602 -5.554 1.00 97.81 88 ASP A C 1
ATOM 724 O O . ASP A 1 88 ? 5.431 -19.563 -5.641 1.00 97.81 88 ASP A O 1
ATOM 728 N N . VAL A 1 89 ? 7.194 -18.433 -6.437 1.00 97.56 89 VAL A N 1
ATOM 729 C CA . VAL A 1 89 ? 7.434 -19.360 -7.555 1.00 97.56 89 VAL A CA 1
ATOM 730 C C . VAL A 1 89 ? 7.872 -20.733 -7.042 1.00 97.56 89 VAL A C 1
ATOM 732 O O . VAL A 1 89 ? 7.435 -21.746 -7.591 1.00 97.56 89 VAL A O 1
ATOM 735 N N . TYR A 1 90 ? 8.686 -20.805 -5.983 1.00 97.19 90 TYR A N 1
ATOM 736 C CA . TYR A 1 90 ? 9.015 -22.083 -5.344 1.00 97.19 90 TYR A CA 1
ATOM 737 C C . TYR A 1 90 ? 7.782 -22.752 -4.729 1.00 97.19 90 TYR A C 1
ATOM 739 O O . TYR A 1 90 ? 7.619 -23.959 -4.911 1.00 97.19 90 TYR A O 1
ATOM 747 N N . MET A 1 91 ? 6.898 -21.998 -4.067 1.00 96.69 91 MET A N 1
ATOM 748 C CA . MET A 1 91 ? 5.637 -22.533 -3.540 1.00 96.69 91 MET A CA 1
ATOM 749 C C . MET A 1 91 ? 4.784 -23.130 -4.664 1.00 96.69 91 MET A C 1
ATOM 751 O O . MET A 1 91 ? 4.345 -24.272 -4.559 1.00 96.69 91 MET A O 1
ATOM 755 N N . ILE A 1 92 ? 4.613 -22.418 -5.784 1.00 97.56 92 ILE A N 1
ATOM 756 C CA . ILE A 1 92 ? 3.837 -22.920 -6.931 1.00 97.56 92 ILE A CA 1
ATOM 757 C C . ILE A 1 92 ? 4.511 -24.148 -7.564 1.00 97.56 92 ILE A C 1
ATOM 759 O O . ILE A 1 92 ? 3.835 -25.114 -7.919 1.00 97.56 92 ILE A O 1
ATOM 763 N N . ALA A 1 93 ? 5.840 -24.157 -7.685 1.00 97.25 93 ALA A N 1
ATOM 764 C CA . ALA A 1 93 ? 6.579 -25.282 -8.257 1.00 97.25 93 ALA A CA 1
ATOM 765 C C . ALA A 1 93 ? 6.541 -26.547 -7.378 1.00 97.25 93 ALA A C 1
ATOM 767 O O . ALA A 1 93 ? 6.750 -27.650 -7.888 1.00 97.25 93 ALA A O 1
ATOM 768 N N . GLN A 1 94 ? 6.287 -26.412 -6.075 1.00 96.31 94 GLN A N 1
ATOM 769 C CA . GLN A 1 94 ? 6.162 -27.538 -5.144 1.00 96.31 94 GLN A CA 1
ATOM 770 C C . GLN A 1 94 ? 4.710 -27.998 -4.994 1.00 96.31 94 GLN A C 1
ATOM 772 O O . GLN A 1 94 ? 4.421 -29.190 -5.105 1.00 96.31 94 GLN A O 1
ATOM 777 N N . ASP A 1 95 ? 3.797 -27.056 -4.772 1.00 95.31 95 ASP A N 1
ATOM 778 C CA . ASP A 1 95 ? 2.424 -27.335 -4.359 1.00 95.31 95 ASP A CA 1
ATOM 779 C C . ASP A 1 95 ? 1.376 -27.112 -5.451 1.00 95.31 95 ASP A C 1
ATOM 781 O O . ASP A 1 95 ? 0.218 -27.508 -5.271 1.00 95.31 95 ASP A O 1
ATOM 785 N N . GLY A 1 96 ? 1.766 -26.512 -6.575 1.00 95.94 96 GLY A N 1
ATOM 786 C CA . GLY A 1 96 ? 0.861 -26.010 -7.600 1.00 95.94 96 GLY A CA 1
ATOM 787 C C . GLY A 1 96 ? 0.184 -24.702 -7.185 1.00 95.94 96 GLY A C 1
ATOM 788 O O . GLY A 1 96 ? 0.514 -24.079 -6.176 1.00 95.94 96 GLY A O 1
ATOM 789 N N . TRP A 1 97 ? -0.809 -24.286 -7.965 1.00 96.56 97 TRP A N 1
ATOM 790 C CA . TRP A 1 97 ? -1.586 -23.071 -7.718 1.00 96.56 97 TRP A CA 1
ATOM 791 C C . TRP A 1 97 ? -2.597 -23.263 -6.580 1.00 96.56 97 TRP A C 1
ATOM 793 O O . TRP A 1 97 ? -3.797 -23.412 -6.806 1.00 96.56 97 TRP A O 1
ATOM 803 N N . LYS A 1 98 ? -2.112 -23.276 -5.335 1.00 94.00 98 LYS A N 1
ATOM 804 C CA . LYS A 1 98 ? -2.946 -23.378 -4.129 1.00 94.00 98 LYS A CA 1
ATOM 805 C C . LYS A 1 98 ? -3.029 -22.043 -3.406 1.00 94.00 98 LYS A C 1
ATOM 807 O O . LYS A 1 98 ? -2.014 -21.436 -3.082 1.00 94.00 98 LYS A O 1
ATOM 812 N N . ALA A 1 99 ? -4.249 -21.620 -3.088 1.00 92.94 99 ALA A N 1
ATOM 813 C CA . ALA A 1 99 ? -4.470 -20.415 -2.306 1.00 92.94 99 ALA A CA 1
ATOM 814 C C . ALA A 1 99 ? -3.963 -20.599 -0.866 1.00 92.94 99 ALA A C 1
ATOM 816 O O . ALA A 1 99 ? -4.398 -21.505 -0.153 1.00 92.94 99 ALA A O 1
ATOM 817 N N . ASN A 1 100 ? -3.069 -19.715 -0.436 1.00 91.50 100 ASN A N 1
ATOM 818 C CA . ASN A 1 100 ? -2.612 -19.596 0.944 1.00 91.50 100 ASN A CA 1
ATOM 819 C C . ASN A 1 100 ? -2.299 -18.117 1.256 1.00 91.50 100 ASN A C 1
ATOM 821 O O . ASN A 1 100 ? -2.302 -17.280 0.350 1.00 91.50 100 ASN A O 1
ATOM 825 N N . ASN A 1 101 ? -2.066 -17.802 2.533 1.00 90.44 101 ASN A N 1
ATOM 826 C CA . ASN A 1 101 ? -1.870 -16.421 2.991 1.00 90.44 101 ASN A CA 1
ATOM 827 C C . ASN A 1 101 ? -0.534 -15.802 2.547 1.00 90.44 101 ASN A C 1
ATOM 829 O O . ASN A 1 101 ? -0.445 -14.578 2.482 1.00 90.44 101 ASN A O 1
ATOM 833 N N . ASP A 1 102 ? 0.475 -16.622 2.248 1.00 91.94 102 ASP A N 1
ATOM 834 C CA . ASP A 1 102 ? 1.809 -16.163 1.847 1.00 91.94 102 ASP A CA 1
ATOM 835 C C . ASP A 1 102 ? 1.825 -15.816 0.346 1.00 91.94 102 ASP A C 1
ATOM 837 O O . ASP A 1 102 ? 2.195 -14.711 -0.063 1.00 91.94 102 ASP A O 1
ATOM 841 N N . LEU A 1 103 ? 1.301 -16.728 -0.479 1.00 95.56 103 LEU A N 1
ATOM 842 C CA . LEU A 1 103 ? 1.191 -16.574 -1.926 1.00 95.56 103 LEU A CA 1
ATOM 843 C C . LEU A 1 103 ? 0.201 -15.463 -2.293 1.00 95.56 103 LEU A C 1
ATOM 845 O O . LEU A 1 103 ? 0.494 -14.617 -3.141 1.00 95.56 103 LEU A O 1
ATOM 849 N N . ILE A 1 104 ? -0.957 -15.430 -1.628 1.00 96.31 104 ILE A N 1
ATOM 850 C CA . ILE A 1 104 ? -2.013 -14.444 -1.859 1.00 96.31 104 ILE A CA 1
ATOM 851 C C . ILE A 1 104 ? -2.261 -13.701 -0.545 1.00 96.31 104 ILE A C 1
ATOM 853 O O . ILE A 1 104 ? -3.082 -14.157 0.247 1.00 96.31 104 ILE A O 1
ATOM 857 N N . PRO A 1 105 ? -1.611 -12.556 -0.290 1.00 95.44 105 PRO A N 1
ATOM 858 C CA . PRO A 1 105 ? -1.938 -11.714 0.856 1.00 95.44 105 PRO A CA 1
ATOM 859 C C . PRO A 1 105 ? -3.398 -11.244 0.837 1.00 95.44 105 PRO A C 1
ATOM 861 O O . PRO A 1 105 ? -3.949 -10.944 -0.225 1.00 95.44 105 PRO A O 1
ATOM 864 N N . ALA A 1 106 ? -4.014 -11.099 2.016 1.00 95.00 106 ALA A N 1
ATOM 865 C CA . ALA A 1 106 ? -5.420 -10.696 2.152 1.00 95.00 106 ALA A CA 1
ATOM 866 C C . ALA A 1 106 ? -5.739 -9.385 1.415 1.00 95.00 106 ALA A C 1
ATOM 868 O O . ALA A 1 106 ? -6.810 -9.248 0.821 1.00 95.00 106 ALA A O 1
ATOM 869 N N . GLN A 1 107 ? -4.780 -8.455 1.386 1.00 94.25 107 GLN A N 1
ATOM 870 C CA . GLN A 1 107 ? -4.925 -7.174 0.703 1.00 94.25 107 GLN A CA 1
ATOM 871 C C . GLN A 1 107 ? -5.177 -7.323 -0.804 1.00 94.25 107 GLN A C 1
ATOM 873 O O . GLN A 1 107 ? -5.912 -6.519 -1.366 1.00 94.25 107 GLN A O 1
ATOM 878 N N . LEU A 1 108 ? -4.649 -8.362 -1.465 1.00 95.69 108 LEU A N 1
ATOM 879 C CA . LEU A 1 108 ? -4.927 -8.600 -2.888 1.00 95.69 108 LEU A CA 1
ATOM 880 C C . LEU A 1 108 ? -6.398 -8.946 -3.120 1.00 95.69 108 LEU A C 1
ATOM 882 O O . LEU A 1 108 ? -7.027 -8.429 -4.042 1.00 95.69 108 LEU A O 1
ATOM 886 N N . LEU A 1 109 ? -6.971 -9.786 -2.253 1.00 95.62 109 LEU A N 1
ATOM 887 C CA . LEU A 1 109 ? -8.392 -10.121 -2.316 1.00 95.62 109 LEU A CA 1
ATOM 888 C C . LEU A 1 109 ? -9.268 -8.914 -2.009 1.00 95.62 109 LEU A C 1
ATOM 890 O O . LEU A 1 109 ? -10.287 -8.725 -2.670 1.00 95.62 109 LEU A O 1
ATOM 894 N N . ILE A 1 110 ? -8.867 -8.103 -1.031 1.00 96.12 110 ILE A N 1
ATOM 895 C CA . ILE A 1 110 ? -9.568 -6.870 -0.678 1.00 96.12 110 ILE A CA 1
ATOM 896 C C . ILE A 1 110 ? -9.566 -5.906 -1.866 1.00 96.12 110 ILE A C 1
ATOM 898 O O . ILE A 1 110 ? -10.638 -5.517 -2.322 1.00 96.12 110 ILE A O 1
ATOM 902 N N . ASN A 1 111 ? -8.395 -5.610 -2.432 1.00 94.88 111 ASN A N 1
ATOM 903 C CA . ASN A 1 111 ? -8.258 -4.692 -3.562 1.00 94.88 111 ASN A CA 1
ATOM 904 C C . ASN A 1 111 ? -9.077 -5.147 -4.776 1.00 94.88 111 ASN A C 1
ATOM 906 O O . ASN A 1 111 ? -9.709 -4.327 -5.441 1.00 94.88 111 ASN A O 1
ATOM 910 N N . ARG A 1 112 ? -9.074 -6.453 -5.074 1.00 95.12 112 ARG A N 1
ATOM 911 C CA . ARG A 1 112 ? -9.751 -6.990 -6.259 1.00 95.12 112 ARG A CA 1
ATOM 912 C C . ARG A 1 112 ? -11.261 -7.134 -6.081 1.00 95.12 112 ARG A C 1
ATOM 914 O O . ARG A 1 112 ? -12.008 -6.829 -7.006 1.00 95.12 112 ARG A O 1
ATOM 921 N N . TYR A 1 113 ? -11.715 -7.651 -4.938 1.00 95.38 113 TYR A N 1
ATOM 922 C CA . TYR A 1 113 ? -13.107 -8.089 -4.757 1.00 95.38 113 TYR A CA 1
ATOM 923 C C . TYR A 1 113 ? -13.911 -7.258 -3.758 1.00 95.38 113 TYR A C 1
ATOM 925 O O . TYR A 1 113 ? -15.137 -7.316 -3.796 1.00 95.38 113 TYR A O 1
ATOM 933 N N . PHE A 1 114 ? -13.255 -6.517 -2.866 1.00 96.62 114 PHE A N 1
ATOM 934 C CA . PHE A 1 114 ? -13.899 -5.814 -1.753 1.00 96.62 114 PHE A CA 1
ATOM 935 C C . PHE A 1 114 ? -13.443 -4.352 -1.656 1.00 96.62 114 PHE A C 1
ATOM 937 O O . PHE A 1 114 ? -13.399 -3.782 -0.566 1.00 96.62 114 PHE A O 1
ATOM 944 N N . SER A 1 115 ? -13.098 -3.736 -2.791 1.00 95.88 115 SER A N 1
ATOM 945 C CA . SER A 1 115 ? -12.612 -2.353 -2.848 1.00 95.88 115 SER A CA 1
ATOM 946 C C . SER A 1 115 ? -13.661 -1.346 -2.375 1.00 95.88 115 SER A C 1
ATOM 948 O O . SER A 1 115 ? -13.318 -0.365 -1.722 1.00 95.88 115 SER A O 1
ATOM 950 N N . SER A 1 116 ? -14.950 -1.602 -2.624 1.00 96.19 116 SER A N 1
ATOM 951 C CA . SER A 1 116 ? -16.047 -0.788 -2.088 1.00 96.19 116 SER A CA 1
ATOM 952 C C . SER A 1 116 ? -16.127 -0.839 -0.564 1.00 96.19 116 SER A C 1
ATOM 954 O O . SER A 1 116 ? -16.328 0.184 0.086 1.00 96.19 116 SER A O 1
ATOM 956 N N . GLU A 1 117 ? -15.966 -2.021 0.025 1.00 96.56 117 GLU A N 1
ATOM 957 C CA . GLU A 1 117 ? -15.978 -2.208 1.471 1.00 96.56 117 GLU A CA 1
ATOM 958 C C . GLU A 1 117 ? -14.729 -1.621 2.120 1.00 96.56 117 GLU A C 1
ATOM 960 O O . GLU A 1 117 ? -14.843 -0.986 3.165 1.00 96.56 117 GLU A O 1
ATOM 965 N N . GLN A 1 118 ? -13.565 -1.781 1.487 1.00 96.94 118 GLN A N 1
ATOM 966 C CA . GLN A 1 118 ? -12.339 -1.110 1.904 1.00 96.94 118 GLN A CA 1
ATOM 967 C C . GLN A 1 118 ? -12.531 0.406 1.900 1.00 96.94 118 GLN A C 1
ATOM 969 O O . GLN A 1 118 ? -12.253 1.056 2.903 1.00 96.94 118 GLN A O 1
ATOM 974 N N . LYS A 1 119 ? -13.099 0.958 0.823 1.00 96.94 119 LYS A N 1
ATOM 975 C CA . LYS A 1 119 ? -13.374 2.391 0.731 1.00 96.94 119 LYS A CA 1
ATOM 976 C C . LYS A 1 119 ? -14.333 2.866 1.824 1.00 96.94 119 LYS A C 1
ATOM 978 O O . LYS A 1 119 ? -14.117 3.910 2.425 1.00 96.94 119 LYS A O 1
ATOM 983 N N . HIS A 1 120 ? -15.358 2.076 2.137 1.00 97.25 120 HIS A N 1
ATOM 984 C CA . HIS A 1 120 ? -16.261 2.381 3.244 1.00 97.25 120 HIS A CA 1
ATOM 985 C C . HIS A 1 120 ? -15.550 2.383 4.608 1.00 97.25 120 HIS A C 1
ATOM 987 O O . HIS A 1 120 ? -15.847 3.237 5.443 1.00 97.25 120 HIS A O 1
ATOM 993 N N . ILE A 1 121 ? -14.615 1.455 4.843 1.00 97.62 121 ILE A N 1
ATOM 994 C CA . ILE A 1 121 ? -13.782 1.450 6.055 1.00 97.62 121 ILE A CA 1
ATOM 995 C C . ILE A 1 121 ? -12.926 2.717 6.107 1.00 97.62 121 ILE A C 1
ATOM 997 O O . ILE A 1 121 ? -12.953 3.403 7.124 1.00 97.62 121 ILE A O 1
ATOM 1001 N N . GLU A 1 122 ? -12.249 3.071 5.013 1.00 97.81 122 GLU A N 1
ATOM 1002 C CA . GLU A 1 122 ? -11.439 4.294 4.919 1.00 97.81 122 GLU A CA 1
ATOM 1003 C C . GLU A 1 122 ? -12.263 5.555 5.219 1.00 97.81 122 GLU A C 1
ATOM 1005 O O . GLU A 1 122 ? -11.812 6.429 5.955 1.00 97.81 122 GLU A O 1
ATOM 1010 N N . ASP A 1 123 ? -13.493 5.644 4.705 1.00 97.69 123 ASP A N 1
ATOM 1011 C CA . ASP A 1 123 ? -14.375 6.788 4.955 1.00 97.69 123 ASP A CA 1
ATOM 1012 C C . ASP A 1 123 ? -14.818 6.859 6.431 1.00 97.69 123 ASP A C 1
ATOM 1014 O O . ASP A 1 123 ? -14.882 7.943 7.017 1.00 97.69 123 ASP A O 1
ATOM 1018 N N . LEU A 1 124 ? -15.087 5.711 7.067 1.00 97.88 124 LEU A N 1
ATOM 1019 C CA . LEU A 1 124 ? -15.382 5.642 8.503 1.00 97.88 124 LEU A CA 1
ATOM 1020 C C . LEU A 1 124 ? -14.166 6.021 9.359 1.00 97.88 124 LEU A C 1
ATOM 1022 O O . LEU A 1 124 ? -14.325 6.666 10.396 1.00 97.88 124 LEU A O 1
ATOM 1026 N N . GLU A 1 125 ? -12.962 5.624 8.947 1.00 97.94 125 GLU A N 1
ATOM 1027 C CA . GLU A 1 125 ? -11.720 5.987 9.627 1.00 97.94 125 GLU A CA 1
ATOM 1028 C C . GLU A 1 125 ? -11.411 7.474 9.491 1.00 97.94 125 GLU A C 1
ATOM 1030 O O . GLU A 1 125 ? -11.082 8.103 10.492 1.00 97.94 125 GLU A O 1
ATOM 1035 N N . ALA A 1 126 ? -11.603 8.053 8.305 1.00 98.00 126 ALA A N 1
ATOM 1036 C CA . ALA A 1 126 ? -11.464 9.488 8.088 1.00 98.00 126 ALA A CA 1
ATOM 1037 C C . ALA A 1 126 ? -12.457 10.293 8.943 1.00 98.00 126 ALA A C 1
ATOM 1039 O O . ALA A 1 126 ? -12.083 11.300 9.541 1.00 98.00 126 ALA A O 1
ATOM 1040 N N . ALA A 1 127 ? -13.707 9.831 9.061 1.00 96.88 127 ALA A N 1
ATOM 1041 C CA . ALA A 1 127 ? -14.697 10.456 9.938 1.00 96.88 127 ALA A CA 1
ATOM 1042 C C . ALA A 1 127 ? -14.308 10.356 11.425 1.00 96.88 127 ALA A C 1
ATOM 1044 O O . ALA A 1 127 ? -14.441 11.332 12.161 1.00 96.88 127 ALA A O 1
ATOM 1045 N N . ARG A 1 128 ? -13.800 9.196 11.868 1.00 97.81 128 ARG A N 1
ATOM 1046 C CA . ARG A 1 128 ? -13.289 9.008 13.237 1.00 97.81 128 ARG A CA 1
ATOM 1047 C C . ARG A 1 128 ? -12.107 9.938 13.519 1.00 97.81 128 ARG A C 1
ATOM 1049 O O . ARG A 1 128 ? -12.067 10.553 14.578 1.00 97.81 128 ARG A O 1
ATOM 1056 N N . GLU A 1 129 ? -11.168 10.039 12.582 1.00 98.12 129 GLU A N 1
ATOM 1057 C CA . GLU A 1 129 ? -9.994 10.902 12.712 1.00 98.12 129 GLU A CA 1
ATOM 1058 C C . GLU A 1 129 ? -10.399 12.375 12.795 1.00 98.12 129 GLU A C 1
ATOM 1060 O O . GLU A 1 129 ? -9.920 13.082 13.672 1.00 98.12 129 GLU A O 1
ATOM 1065 N N . ALA A 1 130 ? -11.358 12.818 11.975 1.00 97.88 130 ALA A N 1
ATOM 1066 C CA . ALA A 1 130 ? -11.880 14.181 12.036 1.00 97.88 130 ALA A CA 1
ATOM 1067 C C . ALA A 1 130 ? -12.496 14.521 13.407 1.00 97.88 130 ALA A C 1
ATOM 1069 O O . ALA A 1 130 ? -12.265 15.612 13.924 1.00 97.88 130 ALA A O 1
ATOM 1070 N N . ILE A 1 131 ? -13.235 13.588 14.024 1.00 97.81 131 ILE A N 1
ATOM 1071 C CA . ILE A 1 131 ? -13.752 13.761 15.394 1.00 97.81 131 ILE A CA 1
ATOM 1072 C C . ILE A 1 131 ? -12.591 13.845 16.394 1.00 97.81 131 ILE A C 1
ATOM 1074 O O . ILE A 1 131 ? -12.589 14.716 17.261 1.00 97.81 131 ILE A O 1
ATOM 1078 N N . SER A 1 132 ? -11.584 12.977 16.259 1.00 96.75 132 SER A N 1
ATOM 1079 C CA . SER A 1 132 ? -10.396 13.000 17.121 1.00 96.75 132 SER A CA 1
ATOM 1080 C C . SER A 1 132 ? -9.632 14.323 17.011 1.00 96.75 132 SER A C 1
ATOM 1082 O O . SER A 1 132 ? -9.200 14.857 18.030 1.00 96.75 132 SER A O 1
ATOM 1084 N N . SER A 1 133 ? -9.495 14.880 15.803 1.00 97.62 133 SER A N 1
ATOM 1085 C CA . SER A 1 133 ? -8.881 16.194 15.590 1.00 97.62 133 SER A CA 1
ATOM 1086 C C . SER A 1 133 ? -9.688 17.308 16.260 1.00 97.62 133 SER A C 1
ATOM 1088 O O . SER A 1 133 ? -9.105 18.107 16.981 1.00 97.62 133 SER A O 1
ATOM 1090 N N . GLN A 1 134 ? -11.021 17.314 16.134 1.00 97.69 134 GLN A N 1
ATOM 1091 C CA . GLN A 1 134 ? -11.875 18.296 16.825 1.00 97.69 134 GLN A CA 1
ATOM 1092 C C . GLN A 1 134 ? -11.742 18.215 18.351 1.00 97.69 134 GLN A C 1
ATOM 1094 O O . GLN A 1 134 ? -11.697 19.233 19.036 1.00 97.69 134 GLN A O 1
ATOM 1099 N N . MET A 1 135 ? -11.663 17.003 18.907 1.00 96.12 135 MET A N 1
ATOM 1100 C CA . MET A 1 135 ? -11.440 16.814 20.343 1.00 96.12 135 MET A CA 1
ATOM 1101 C C . MET A 1 135 ? -10.072 17.339 20.790 1.00 96.12 135 MET A C 1
ATOM 1103 O O . MET A 1 135 ? -9.962 17.864 21.898 1.00 96.12 135 MET A O 1
ATOM 1107 N N . GLN A 1 136 ? -9.039 17.184 19.958 1.00 96.25 136 GLN A N 1
ATOM 1108 C CA . GLN A 1 136 ? -7.710 17.723 20.231 1.00 96.25 136 GLN A CA 1
ATOM 1109 C C . GLN A 1 136 ? -7.710 19.255 20.175 1.00 96.25 136 GLN A C 1
ATOM 1111 O O . GLN A 1 136 ? -7.203 19.877 21.100 1.00 96.25 136 GLN A O 1
ATOM 1116 N N . GLU A 1 137 ? -8.329 19.854 19.154 1.00 96.69 137 GLU A N 1
ATOM 1117 C CA . GLU A 1 137 ? -8.474 21.311 19.030 1.00 96.69 137 GLU A CA 1
ATOM 1118 C C . GLU A 1 137 ? -9.161 21.906 20.271 1.00 96.69 137 GLU A C 1
ATOM 1120 O O . GLU A 1 137 ? -8.643 22.838 20.881 1.00 96.69 137 GLU A O 1
ATOM 1125 N N . LEU A 1 138 ? -10.267 21.305 20.730 1.00 95.38 138 LEU A N 1
ATOM 1126 C CA . LEU A 1 138 ? -10.961 21.761 21.940 1.00 95.38 138 LEU A CA 1
ATOM 1127 C C . LEU A 1 138 ? -10.127 21.595 23.219 1.00 95.38 138 LEU A C 1
ATOM 1129 O O . LEU A 1 138 ? -10.199 22.445 24.105 1.00 95.38 138 LEU A O 1
ATOM 1133 N N . ASP A 1 139 ? -9.351 20.517 23.351 1.00 93.62 139 ASP A N 1
ATOM 1134 C CA . ASP A 1 139 ? -8.468 20.323 24.512 1.00 93.62 139 ASP A CA 1
ATOM 1135 C C . ASP A 1 139 ? -7.283 21.306 24.502 1.00 93.62 139 ASP A C 1
ATOM 1137 O O . ASP A 1 139 ? -6.865 21.785 25.556 1.00 93.62 139 ASP A O 1
ATOM 1141 N N . GLU A 1 140 ? -6.765 21.662 23.326 1.00 94.00 140 GLU A N 1
ATOM 1142 C CA . GLU A 1 140 ? -5.719 22.679 23.182 1.00 94.00 140 GLU A CA 1
ATOM 1143 C C . GLU A 1 140 ? -6.241 24.089 23.503 1.00 94.00 140 GLU A C 1
ATOM 1145 O O . GLU A 1 140 ? -5.571 24.841 24.212 1.00 94.00 140 GLU A O 1
ATOM 1150 N N . GLU A 1 141 ? -7.446 24.440 23.042 1.00 94.56 141 GLU A N 1
ATOM 1151 C CA . GLU A 1 141 ? -8.046 25.763 23.265 1.00 94.56 141 GLU A CA 1
ATOM 1152 C C . GLU A 1 141 ? -8.601 25.949 24.684 1.00 94.56 141 GLU A C 1
ATOM 1154 O O . GLU A 1 141 ? -8.489 27.033 25.262 1.00 94.56 141 GLU A O 1
ATOM 1159 N N . HIS A 1 142 ? -9.205 24.906 25.260 1.00 94.06 142 HIS A N 1
ATOM 1160 C CA . HIS A 1 142 ? -9.952 25.004 26.518 1.00 94.06 142 HIS A CA 1
ATOM 1161 C C . HIS A 1 142 ? -9.411 24.129 27.650 1.00 94.06 142 HIS A C 1
ATOM 1163 O O . HIS A 1 142 ? -9.929 24.212 28.760 1.00 94.06 142 HIS A O 1
ATOM 1169 N N . GLY A 1 143 ? -8.397 23.296 27.422 1.00 90.81 143 GLY A N 1
ATOM 1170 C CA . GLY A 1 143 ? -7.833 22.409 28.443 1.00 90.81 143 GLY A CA 1
ATOM 1171 C C . GLY A 1 143 ? -6.603 22.959 29.176 1.00 90.81 143 GLY A C 1
ATOM 1172 O O . GLY A 1 143 ? -6.027 22.232 29.990 1.00 90.81 143 GLY A O 1
ATOM 1173 N N . GLY A 1 144 ? -6.153 24.176 28.856 1.00 89.81 144 GLY A N 1
ATOM 1174 C CA . GLY A 1 144 ? -5.066 24.879 29.550 1.00 89.81 144 GLY A CA 1
ATOM 1175 C C . GLY A 1 144 ? -5.530 25.653 30.792 1.00 89.81 144 GLY A C 1
ATOM 1176 O O . GLY A 1 144 ? -6.709 25.639 31.125 1.00 89.81 144 GLY A O 1
ATOM 1177 N N . GLU A 1 145 ? -4.597 26.341 31.456 1.00 86.00 145 GLU A N 1
ATOM 1178 C CA . GLU A 1 145 ? -4.857 27.135 32.671 1.00 86.00 145 GLU A CA 1
ATOM 1179 C C . GLU A 1 145 ? -5.943 28.205 32.433 1.00 86.00 145 GLU A C 1
ATOM 1181 O O . GLU A 1 145 ? -5.817 29.048 31.541 1.00 86.00 145 GLU A O 1
ATOM 1186 N N . GLY A 1 146 ? -7.016 28.165 33.225 1.00 83.44 146 GLY A N 1
ATOM 1187 C CA . GLY A 1 146 ? -8.192 29.031 33.108 1.00 83.44 146 GLY A CA 1
ATOM 1188 C C . GLY A 1 146 ? -9.184 28.627 32.010 1.00 83.44 146 GLY A C 1
ATOM 1189 O O . GLY A 1 146 ? -10.109 29.387 31.714 1.00 83.44 146 GLY A O 1
ATOM 1190 N N . GLY A 1 147 ? -8.992 27.471 31.374 1.00 90.38 147 GLY A N 1
ATOM 1191 C CA . GLY A 1 147 ? -9.851 26.966 30.309 1.00 90.38 147 GLY A CA 1
ATOM 1192 C C . GLY A 1 147 ? -11.073 26.190 30.818 1.00 90.38 147 GLY A C 1
ATOM 1193 O O . GLY A 1 147 ? -11.046 25.555 31.869 1.00 90.38 147 GLY A O 1
ATOM 1194 N N . LEU A 1 148 ? -12.154 26.184 30.027 1.00 91.94 148 LEU A N 1
ATOM 1195 C CA . LEU A 1 148 ? -13.437 25.541 30.370 1.00 91.94 148 LEU A CA 1
ATOM 1196 C C . LEU A 1 148 ? -13.368 24.006 30.515 1.00 91.94 148 LEU A C 1
ATOM 1198 O O . LEU A 1 148 ? -14.331 23.382 30.948 1.00 91.94 148 LEU A O 1
ATOM 1202 N N . LEU A 1 149 ? -12.267 23.375 30.107 1.00 93.31 149 LEU A N 1
ATOM 1203 C CA . LEU A 1 149 ? -12.052 21.930 30.198 1.00 93.31 149 LEU A CA 1
ATOM 1204 C C . LEU A 1 149 ? -10.928 21.551 31.170 1.00 93.31 149 LEU A C 1
ATOM 1206 O O . LEU A 1 149 ? -10.672 20.358 31.350 1.00 93.31 149 LEU A O 1
ATOM 1210 N N . GLU A 1 150 ? -10.263 22.522 31.802 1.00 93.25 150 GLU A N 1
ATOM 1211 C CA . GLU A 1 150 ? -9.132 22.286 32.705 1.00 93.25 150 GLU A CA 1
ATOM 1212 C C . GLU A 1 150 ? -9.510 21.322 33.837 1.00 93.25 150 GLU A C 1
ATOM 1214 O O . GLU A 1 150 ? -8.910 20.256 33.994 1.00 93.25 150 GLU A O 1
ATOM 1219 N N . GLU A 1 151 ? -10.576 21.647 34.569 1.00 90.12 151 GLU A N 1
ATOM 1220 C CA . GLU A 1 151 ? -11.044 20.864 35.716 1.00 90.12 151 GLU A CA 1
ATOM 1221 C C . GLU A 1 151 ? -11.724 19.540 35.320 1.00 90.12 151 GLU A C 1
ATOM 1223 O O . GLU A 1 151 ? -11.991 18.684 36.163 1.00 90.12 151 GLU A O 1
ATOM 1228 N N . ALA A 1 152 ? -11.977 19.325 34.026 1.00 92.19 152 ALA A N 1
ATOM 1229 C CA . ALA A 1 152 ? -12.511 18.068 33.509 1.00 92.19 152 ALA A CA 1
ATOM 1230 C C . ALA A 1 152 ? -11.423 17.026 33.208 1.00 92.19 152 ALA A C 1
ATOM 1232 O O . ALA A 1 152 ? -11.743 15.888 32.829 1.00 92.19 152 ALA A O 1
ATOM 1233 N N . LYS A 1 153 ? -10.142 17.377 33.364 1.00 92.94 153 LYS A N 1
ATOM 1234 C CA . LYS A 1 153 ? -9.021 16.445 33.227 1.00 92.94 153 LYS A CA 1
ATOM 1235 C C . LYS A 1 153 ? -8.909 15.551 34.458 1.00 92.94 153 LYS A C 1
ATOM 1237 O O . LYS A 1 153 ? -9.062 15.977 35.594 1.00 92.94 153 LYS A O 1
ATOM 1242 N N . ASN A 1 154 ? -8.634 14.271 34.231 1.00 91.69 154 ASN A N 1
ATOM 1243 C CA . ASN A 1 154 ? -8.288 13.347 35.312 1.00 91.69 154 ASN A CA 1
ATOM 1244 C C . ASN A 1 154 ? -6.826 13.524 35.769 1.00 91.69 154 ASN A C 1
ATOM 1246 O O . ASN A 1 154 ? -6.059 14.250 35.144 1.00 91.69 154 ASN A O 1
ATOM 1250 N N . ASP A 1 155 ? -6.399 12.752 36.774 1.00 87.44 155 ASP A N 1
ATOM 1251 C CA . ASP A 1 155 ? -5.024 12.743 37.317 1.00 87.44 155 ASP A CA 1
ATOM 1252 C C . ASP A 1 155 ? -3.911 12.477 36.278 1.00 87.44 155 ASP A C 1
ATOM 1254 O O . ASP A 1 155 ? -2.724 12.614 36.571 1.00 87.44 155 ASP A O 1
ATOM 1258 N N . LYS A 1 156 ? -4.270 12.046 35.062 1.00 89.31 156 LYS A N 1
ATOM 1259 C CA . LYS A 1 156 ? -3.354 11.805 33.936 1.00 89.31 156 LYS A CA 1
ATOM 1260 C C . LYS A 1 156 ? -3.420 12.902 32.869 1.00 89.31 156 LYS A C 1
ATOM 1262 O O . LYS A 1 156 ? -2.894 12.696 31.778 1.00 89.31 156 LYS A O 1
ATOM 1267 N N . GLY A 1 157 ? -4.102 14.012 33.143 1.00 87.50 157 GLY A N 1
ATOM 1268 C CA . GLY A 1 157 ? -4.284 15.117 32.205 1.00 87.50 157 GLY A CA 1
ATOM 1269 C C . GLY A 1 157 ? -5.216 14.800 31.033 1.00 87.50 157 GLY A C 1
ATOM 1270 O O . GLY A 1 157 ? -5.147 15.483 30.021 1.00 87.50 157 GLY A O 1
ATOM 1271 N N . LYS A 1 158 ? -6.056 13.756 31.124 1.00 91.81 158 LYS A N 1
ATOM 1272 C CA . LYS A 1 158 ? -6.968 13.353 30.039 1.00 91.81 158 LYS A CA 1
ATOM 1273 C C . LYS A 1 158 ? -8.419 13.678 30.360 1.00 91.81 158 LYS A C 1
ATOM 1275 O O . LYS A 1 158 ? -8.891 13.366 31.455 1.00 91.81 158 LYS A O 1
ATOM 1280 N N . ILE A 1 159 ? -9.146 14.171 29.364 1.00 93.50 159 ILE A N 1
ATOM 1281 C CA . ILE A 1 159 ? -10.596 14.341 29.425 1.00 93.50 159 ILE A CA 1
ATOM 1282 C C . ILE A 1 159 ? -11.258 13.016 29.032 1.00 93.50 159 ILE A C 1
ATOM 1284 O O . ILE A 1 159 ? -10.951 12.410 28.008 1.00 93.50 159 ILE A O 1
ATOM 1288 N N . THR A 1 160 ? -12.141 12.507 29.886 1.00 94.88 160 THR A N 1
ATOM 1289 C CA . THR A 1 160 ? -12.821 11.223 29.695 1.00 94.88 160 THR A CA 1
ATOM 1290 C C . THR A 1 160 ? -14.298 11.362 30.021 1.00 94.88 160 THR A C 1
ATOM 1292 O O . THR A 1 160 ? -14.693 12.204 30.822 1.00 94.88 160 THR A O 1
ATOM 1295 N N . LYS A 1 161 ? -15.126 10.447 29.509 1.00 95.06 161 LYS A N 1
ATOM 1296 C CA . LYS A 1 161 ? -16.549 10.383 29.877 1.00 95.06 161 LYS A CA 1
ATOM 1297 C C . LYS A 1 161 ? -16.779 10.325 31.394 1.00 95.06 161 LYS A C 1
ATOM 1299 O O . LYS A 1 161 ? -17.789 10.822 31.880 1.00 95.06 161 LYS A O 1
ATOM 1304 N N . ALA A 1 162 ? -15.875 9.691 32.144 1.00 95.00 162 ALA A N 1
ATOM 1305 C CA . ALA A 1 162 ? -15.964 9.623 33.599 1.00 95.00 162 ALA A CA 1
ATOM 1306 C C . ALA A 1 162 ? -15.607 10.961 34.262 1.00 95.00 162 ALA A C 1
ATOM 1308 O O . ALA A 1 162 ? -16.351 11.406 35.130 1.00 95.00 162 ALA A O 1
ATOM 1309 N N . SER A 1 163 ? -14.515 11.604 33.839 1.00 95.00 163 SER A N 1
ATOM 1310 C CA . SER A 1 163 ? -14.070 12.875 34.421 1.00 95.00 163 SER A CA 1
ATOM 1311 C C . SER A 1 163 ? -15.026 14.027 34.103 1.00 95.00 163 SER A C 1
ATOM 1313 O O . SER A 1 163 ? -15.366 14.778 35.009 1.00 95.00 163 SER A O 1
ATOM 1315 N N . ILE A 1 164 ? -15.597 14.075 32.892 1.00 94.75 164 ILE A N 1
ATOM 1316 C CA . ILE A 1 164 ? -16.663 15.034 32.554 1.00 94.75 164 ILE A CA 1
ATOM 1317 C C . ILE A 1 164 ? -17.873 14.858 33.478 1.00 94.75 164 ILE A C 1
ATOM 1319 O O . ILE A 1 164 ? -18.396 15.829 34.010 1.00 94.75 164 ILE A O 1
ATOM 1323 N N . LYS A 1 165 ? -18.314 13.617 33.719 1.00 93.38 165 LYS A N 1
ATOM 1324 C CA . LYS A 1 165 ? -19.464 13.343 34.600 1.00 93.38 165 LYS A CA 1
ATOM 1325 C C . LYS A 1 165 ? -19.214 13.694 36.064 1.00 93.38 165 LYS A C 1
ATOM 1327 O O . LYS A 1 165 ? -20.181 13.905 36.793 1.00 93.38 165 LYS A O 1
ATOM 1332 N N . ILE A 1 166 ? -17.960 13.655 36.508 1.00 94.38 166 ILE A N 1
ATOM 1333 C CA . ILE A 1 166 ? -17.573 14.114 37.844 1.00 94.38 166 ILE A CA 1
ATOM 1334 C C . ILE A 1 166 ? -17.695 15.637 37.875 1.00 94.38 166 ILE A C 1
ATOM 1336 O O . ILE A 1 166 ? -18.518 16.139 38.632 1.00 94.38 166 ILE A O 1
ATOM 1340 N N . ARG A 1 167 ? -17.038 16.341 36.943 1.00 93.31 167 ARG A N 1
ATOM 1341 C CA . ARG A 1 167 ? -17.092 17.807 36.866 1.00 93.31 167 ARG A CA 1
ATOM 1342 C C . ARG A 1 167 ? -18.521 18.342 36.733 1.00 93.31 167 ARG A C 1
ATOM 1344 O O . ARG A 1 167 ? -18.914 19.240 37.462 1.00 93.31 167 ARG A O 1
ATOM 1351 N N . GLN A 1 168 ? -19.359 17.717 35.904 1.00 92.19 168 GLN A N 1
ATOM 1352 C CA . GLN A 1 168 ? -20.779 18.077 35.771 1.00 92.19 168 GLN A CA 1
ATOM 1353 C C . GLN A 1 168 ? -21.580 17.985 37.080 1.00 92.19 168 GLN A C 1
ATOM 1355 O O . GLN A 1 168 ? -22.582 18.681 37.226 1.00 92.19 168 GLN A O 1
ATOM 1360 N N . LYS A 1 169 ? -21.193 17.110 38.018 1.00 91.69 169 LYS A N 1
ATOM 1361 C CA . LYS A 1 169 ? -21.822 17.049 39.346 1.00 91.69 169 LYS A CA 1
ATOM 1362 C C . LYS A 1 169 ? -21.300 18.142 40.266 1.00 91.69 169 LYS A C 1
ATOM 1364 O O . LYS A 1 169 ? -22.085 18.662 41.051 1.00 91.69 169 LYS A O 1
ATOM 1369 N N . ASP A 1 170 ? -20.017 18.462 40.163 1.00 89.25 170 ASP A N 1
ATOM 1370 C CA . ASP A 1 170 ? -19.368 19.476 40.994 1.00 89.25 170 ASP A CA 1
ATOM 1371 C C . ASP A 1 170 ? -19.880 20.886 40.651 1.00 89.25 170 ASP A C 1
ATOM 1373 O O . ASP A 1 170 ? -20.108 21.686 41.552 1.00 89.25 170 ASP A O 1
ATOM 1377 N N . LEU A 1 171 ? -20.234 21.133 39.383 1.00 89.06 171 LEU A N 1
ATOM 1378 C CA . LEU A 1 171 ? -20.887 22.370 38.922 1.00 89.06 171 LEU A CA 1
ATOM 1379 C C . LEU A 1 171 ? -22.292 22.611 39.515 1.00 89.06 171 LEU A C 1
ATOM 1381 O O . LEU A 1 171 ? -22.886 23.675 39.317 1.00 89.06 171 LEU A O 1
ATOM 1385 N N . PHE A 1 172 ? -22.877 21.636 40.222 1.00 82.06 172 PHE A N 1
ATOM 1386 C CA . PHE A 1 172 ? -24.233 21.756 40.749 1.00 82.06 172 PHE A CA 1
ATOM 1387 C C . PHE A 1 172 ? -24.306 22.782 41.892 1.00 82.06 172 PHE A C 1
ATOM 1389 O O . PHE A 1 172 ? -23.970 22.493 43.039 1.00 82.06 172 PHE A O 1
ATOM 1396 N N . GLY A 1 173 ? -24.833 23.971 41.585 1.00 76.19 173 GLY A N 1
ATOM 1397 C CA . GLY A 1 173 ? -25.009 25.066 42.545 1.00 76.19 173 GLY A CA 1
ATOM 1398 C C . GLY A 1 173 ? -23.952 26.168 42.449 1.00 76.19 173 GLY A C 1
ATOM 1399 O O . GLY A 1 173 ? -24.031 27.135 43.208 1.00 76.19 173 GLY A O 1
ATOM 1400 N N . GLU A 1 174 ? -23.010 26.059 41.511 1.00 82.81 174 GLU A N 1
ATOM 1401 C CA . GLU A 1 174 ? -22.056 27.123 41.203 1.00 82.81 174 GLU A CA 1
ATOM 1402 C C . GLU A 1 174 ? -22.683 28.174 40.261 1.00 82.81 174 GLU A C 1
ATOM 1404 O O . GLU A 1 174 ? -23.348 27.813 39.282 1.00 82.81 174 GLU A O 1
ATOM 1409 N N . PRO A 1 175 ? -22.520 29.481 40.544 1.00 79.50 175 PRO A N 1
ATOM 1410 C CA . PRO A 1 175 ? -22.966 30.542 39.645 1.00 79.50 175 PRO A CA 1
ATOM 1411 C C . PRO A 1 175 ? -22.073 30.628 38.395 1.00 79.50 175 PRO A C 1
ATOM 1413 O O . PRO A 1 175 ? -20.885 30.345 38.467 1.00 79.50 175 PRO A O 1
ATOM 1416 N N . ASP A 1 176 ? -22.641 31.092 37.277 1.00 83.06 176 ASP A N 1
ATOM 1417 C CA . ASP A 1 176 ? -21.916 31.402 36.025 1.00 83.06 176 ASP A CA 1
ATOM 1418 C C . ASP A 1 176 ? -21.255 30.198 35.308 1.00 83.06 176 ASP A C 1
ATOM 1420 O O . ASP A 1 176 ? -20.230 30.318 34.644 1.00 83.06 176 ASP A O 1
ATOM 1424 N N . THR A 1 177 ? -21.865 29.012 35.404 1.00 88.50 177 THR A N 1
ATOM 1425 C CA . THR A 1 177 ? -21.331 27.748 34.851 1.00 88.50 177 THR A CA 1
ATOM 1426 C C . THR A 1 177 ? -21.941 27.324 33.511 1.00 88.50 177 THR A C 1
ATOM 1428 O O . THR A 1 177 ? -21.705 26.208 33.036 1.00 88.50 177 THR A O 1
ATOM 1431 N N . GLU A 1 178 ? -22.735 28.189 32.869 1.00 89.62 178 GLU A N 1
ATOM 1432 C CA . GLU A 1 178 ? -23.453 27.861 31.627 1.00 89.62 178 GLU A CA 1
ATOM 1433 C C . GLU A 1 178 ? -22.493 27.524 30.476 1.00 89.62 178 GLU A C 1
ATOM 1435 O O . GLU A 1 178 ? -22.675 26.511 29.796 1.00 89.62 178 GLU A O 1
ATOM 1440 N N . ASN A 1 179 ? -21.438 28.327 30.299 1.00 89.94 179 ASN A N 1
ATOM 1441 C CA . ASN A 1 179 ? -20.443 28.135 29.239 1.00 89.94 179 ASN A CA 1
ATOM 1442 C C . ASN A 1 179 ? -19.620 26.858 29.449 1.00 89.94 179 ASN A C 1
ATOM 1444 O O . ASN A 1 179 ? -19.382 26.110 28.501 1.00 89.94 179 ASN A O 1
ATOM 1448 N N . GLU A 1 180 ? -19.226 26.579 30.694 1.00 92.00 180 GLU A N 1
ATOM 1449 C CA . GLU A 1 180 ? -18.488 25.363 31.038 1.00 92.00 180 GLU A CA 1
ATOM 1450 C C . GLU A 1 180 ? -19.354 24.118 30.823 1.00 92.00 180 GLU A C 1
ATOM 1452 O O . GLU A 1 180 ? -18.955 23.178 30.140 1.00 92.00 180 GLU A O 1
ATOM 1457 N N . SER A 1 181 ? -20.594 24.142 31.314 1.00 90.88 181 SER A N 1
ATOM 1458 C CA . SER A 1 181 ? -21.548 23.045 31.135 1.00 90.88 181 SER A CA 1
ATOM 1459 C C . SER A 1 181 ? -21.826 22.758 29.657 1.00 90.88 181 SER A C 1
ATOM 1461 O O . SER A 1 181 ? -21.912 21.593 29.258 1.00 90.88 181 SER A O 1
ATOM 1463 N N . ALA A 1 182 ? -21.954 23.801 28.832 1.00 94.19 182 ALA A N 1
ATOM 1464 C CA . ALA A 1 182 ? -22.094 23.669 27.385 1.00 94.19 182 ALA A CA 1
ATOM 1465 C C . ALA A 1 182 ? -20.856 23.012 26.747 1.00 94.19 182 ALA A C 1
ATOM 1467 O O . ALA A 1 182 ? -21.010 22.044 26.000 1.00 94.19 182 ALA A O 1
ATOM 1468 N N . MET A 1 183 ? -19.649 23.466 27.099 1.00 95.12 183 MET A N 1
ATOM 1469 C CA . MET A 1 183 ? -18.390 22.909 26.588 1.00 95.12 183 MET A CA 1
ATOM 1470 C C . MET A 1 183 ? -18.203 21.436 26.986 1.00 95.12 183 MET A C 1
ATOM 1472 O O . MET A 1 183 ? -17.870 20.590 26.155 1.00 95.12 183 MET A O 1
ATOM 1476 N N . LEU A 1 184 ? -18.508 21.090 28.240 1.00 95.38 184 LEU A N 1
ATOM 1477 C CA . LEU A 1 184 ? -18.458 19.714 28.740 1.00 95.38 184 LEU A CA 1
ATOM 1478 C C . LEU A 1 184 ? -19.438 18.791 28.011 1.00 95.38 184 LEU A C 1
ATOM 1480 O O . LEU A 1 184 ? -19.099 17.643 27.724 1.00 95.38 184 LEU A O 1
ATOM 1484 N N . ASN A 1 185 ? -20.642 19.276 27.697 1.00 95.25 185 ASN A N 1
ATOM 1485 C CA . ASN A 1 185 ? -21.618 18.510 26.921 1.00 95.25 185 ASN A CA 1
ATOM 1486 C C . ASN A 1 185 ? -21.177 18.323 25.465 1.00 95.25 185 ASN A C 1
ATOM 1488 O O . ASN A 1 185 ? -21.316 17.219 24.943 1.00 95.25 185 ASN A O 1
ATOM 1492 N N . GLN A 1 186 ? -20.608 19.354 24.833 1.00 96.56 186 GLN A N 1
ATOM 1493 C CA . GLN A 1 186 ? -20.046 19.249 23.483 1.00 96.56 186 GLN A CA 1
ATOM 1494 C C . GLN A 1 186 ? -18.914 18.215 23.433 1.00 96.56 186 GLN A C 1
ATOM 1496 O O . GLN A 1 186 ? -18.921 17.329 22.581 1.00 96.56 186 GLN A O 1
ATOM 1501 N N . TYR A 1 187 ? -17.968 18.278 24.373 1.00 96.94 187 TYR A N 1
ATOM 1502 C CA . TYR A 1 187 ? -16.865 17.320 24.427 1.00 96.94 187 TYR A CA 1
ATOM 1503 C C . TYR A 1 187 ? -17.360 15.897 24.736 1.00 96.94 187 TYR A C 1
ATOM 1505 O O . TYR A 1 187 ? -16.864 14.921 24.173 1.00 96.94 187 TYR A O 1
ATOM 1513 N N . LEU A 1 188 ? -18.365 15.752 25.608 1.00 96.62 188 LEU A N 1
ATOM 1514 C CA . LEU A 1 188 ? -18.988 14.460 25.899 1.00 96.62 188 LEU A CA 1
ATOM 1515 C C . LEU A 1 188 ? -19.651 13.849 24.658 1.00 96.62 188 LEU A C 1
ATOM 1517 O O . LEU A 1 188 ? -19.495 12.648 24.435 1.00 96.62 188 LEU A O 1
ATOM 1521 N N . ASP A 1 189 ? -20.357 14.655 23.866 1.00 97.31 189 ASP A N 1
ATOM 1522 C CA . ASP A 1 189 ? -20.965 14.220 22.607 1.00 97.31 189 ASP A CA 1
ATOM 1523 C C . ASP A 1 189 ? -19.894 13.745 21.614 1.00 97.31 189 ASP A C 1
ATOM 1525 O O . ASP A 1 189 ? -19.999 12.640 21.085 1.00 97.31 189 ASP A O 1
ATOM 1529 N N . LEU A 1 190 ? -18.791 14.487 21.460 1.00 97.81 190 LEU A N 1
ATOM 1530 C CA . LEU A 1 190 ? -17.661 14.068 20.619 1.00 97.81 190 LEU A CA 1
ATOM 1531 C C . LEU A 1 190 ? -17.034 12.741 21.082 1.00 97.81 190 LEU A C 1
ATOM 1533 O O . LEU A 1 190 ? -16.764 11.878 20.249 1.00 97.81 190 LEU A O 1
ATOM 1537 N N . ILE A 1 191 ? -16.873 12.518 22.394 1.00 96.94 191 ILE A N 1
ATOM 1538 C CA . ILE A 1 191 ? -16.419 11.219 22.932 1.00 96.94 191 ILE A CA 1
ATOM 1539 C C . ILE A 1 191 ? -17.395 10.090 22.555 1.00 96.94 191 ILE A C 1
ATOM 1541 O O . ILE A 1 191 ? -16.978 8.967 22.259 1.00 96.94 191 ILE A O 1
ATOM 1545 N N . GLU A 1 192 ? -18.704 10.339 22.619 1.00 97.31 192 GLU A N 1
ATOM 1546 C CA . GLU A 1 192 ? -19.706 9.337 22.251 1.00 97.31 192 GLU A CA 1
ATOM 1547 C C . GLU A 1 192 ? -19.682 9.039 20.747 1.00 97.31 192 GLU A C 1
ATOM 1549 O O . GLU A 1 192 ? -19.687 7.862 20.366 1.00 97.31 192 GLU A O 1
ATOM 1554 N N . GLN A 1 193 ? -19.559 10.073 19.911 1.00 97.44 193 GLN A N 1
ATOM 1555 C CA . GLN A 1 193 ? -19.403 9.944 18.463 1.00 97.44 193 GLN A CA 1
ATOM 1556 C C . GLN A 1 193 ? -18.117 9.192 18.082 1.00 97.44 193 GLN A C 1
ATOM 1558 O O . GLN A 1 193 ? -18.178 8.275 17.261 1.00 97.44 193 GLN A O 1
ATOM 1563 N N . GLU A 1 194 ? -16.974 9.504 18.703 1.00 96.75 194 GLU A N 1
ATOM 1564 C CA . GLU A 1 194 ? -15.691 8.811 18.491 1.00 96.75 194 GLU A CA 1
ATOM 1565 C C . GLU A 1 194 ? -15.804 7.323 18.845 1.00 96.75 194 GLU A C 1
ATOM 1567 O O . GLU A 1 194 ? -15.413 6.450 18.060 1.00 96.75 194 GLU A O 1
ATOM 1572 N N . SER A 1 195 ? -16.454 7.014 19.973 1.00 97.00 195 SER A N 1
ATOM 1573 C CA . SER A 1 195 ? -16.685 5.635 20.400 1.00 97.00 195 SER A CA 1
ATOM 1574 C C . SER A 1 195 ? -17.579 4.871 19.421 1.00 97.00 195 SER A C 1
ATOM 1576 O O . SER A 1 195 ? -17.315 3.702 19.111 1.00 97.00 195 SER A O 1
ATOM 1578 N N . GLU A 1 196 ? -18.640 5.503 18.916 1.00 97.31 196 GLU A N 1
ATOM 1579 C CA . GLU A 1 196 ? -19.523 4.892 17.927 1.00 97.31 196 GLU A CA 1
ATOM 1580 C C . GLU A 1 196 ? -18.821 4.698 16.575 1.00 97.31 196 GLU A C 1
ATOM 1582 O O . GLU A 1 196 ? -18.912 3.612 15.992 1.00 97.31 196 GLU A O 1
ATOM 1587 N N . ALA A 1 197 ? -18.071 5.695 16.102 1.00 97.00 197 ALA A N 1
ATOM 1588 C CA . ALA A 1 197 ? -17.277 5.608 14.880 1.00 97.00 197 ALA A CA 1
ATOM 1589 C C . ALA A 1 197 ? -16.238 4.476 14.971 1.00 97.00 197 ALA A C 1
ATOM 1591 O O . ALA A 1 197 ? -16.165 3.621 14.086 1.00 97.00 197 ALA A O 1
ATOM 1592 N N . SER A 1 198 ? -15.519 4.376 16.091 1.00 97.38 198 SER A N 1
ATOM 1593 C CA . SER A 1 198 ? -14.569 3.292 16.371 1.00 97.38 198 SER A CA 1
ATOM 1594 C C . SER A 1 198 ? -15.234 1.905 16.342 1.00 97.38 198 SER A C 1
ATOM 1596 O O . SER A 1 198 ? -14.709 0.951 15.753 1.00 97.38 198 SER A O 1
ATOM 1598 N N . ARG A 1 199 ? -16.452 1.774 16.892 1.00 98.25 199 ARG A N 1
ATOM 1599 C CA . ARG A 1 199 ? -17.242 0.530 16.805 1.00 98.25 199 ARG A CA 1
ATOM 1600 C C . ARG A 1 199 ? -17.653 0.195 15.371 1.00 98.25 199 ARG A C 1
ATOM 1602 O O . ARG A 1 199 ? -17.598 -0.984 15.003 1.00 98.25 199 ARG A O 1
ATOM 1609 N N . LYS A 1 200 ? -18.058 1.188 14.574 1.00 98.00 200 LYS A N 1
ATOM 1610 C CA . LYS A 1 200 ? -18.422 1.006 13.158 1.00 98.00 200 LYS A CA 1
ATOM 1611 C C . LYS A 1 200 ? -17.224 0.517 12.344 1.00 98.00 200 LYS A C 1
ATOM 1613 O O . LYS A 1 200 ? -17.350 -0.522 11.699 1.00 98.00 200 LYS A O 1
ATOM 1618 N N . VAL A 1 201 ? -16.057 1.157 12.481 1.00 97.94 201 VAL A N 1
ATOM 1619 C CA . VAL A 1 201 ? -14.794 0.720 11.848 1.00 97.94 201 VAL A CA 1
ATOM 1620 C C . VAL A 1 201 ? -14.484 -0.733 12.208 1.00 97.94 201 VAL A C 1
ATOM 1622 O O . VAL A 1 201 ? -14.323 -1.576 11.329 1.00 97.94 201 VAL A O 1
ATOM 1625 N N . LYS A 1 202 ? -14.493 -1.078 13.503 1.00 98.19 202 LYS A N 1
ATOM 1626 C CA . LYS A 1 202 ? -14.195 -2.447 13.957 1.00 98.19 202 LYS A CA 1
ATOM 1627 C C . LYS A 1 202 ? -15.177 -3.485 13.410 1.00 98.19 202 LYS A C 1
ATOM 1629 O O . LYS A 1 202 ? -14.794 -4.625 13.147 1.00 98.19 202 LYS A O 1
ATOM 1634 N N . THR A 1 203 ? -16.450 -3.121 13.285 1.00 98.25 203 THR A N 1
ATOM 1635 C CA . THR A 1 203 ? -17.489 -4.014 12.752 1.00 98.25 203 THR A CA 1
ATOM 1636 C C . THR A 1 203 ? -17.298 -4.236 11.256 1.00 98.25 203 THR A C 1
ATOM 1638 O O . THR A 1 203 ? -17.337 -5.382 10.808 1.00 98.25 203 THR A O 1
ATOM 1641 N N . ALA A 1 204 ? -17.028 -3.169 10.503 1.00 97.62 204 ALA A N 1
ATOM 1642 C CA . ALA A 1 204 ? -16.742 -3.241 9.075 1.00 97.62 204 ALA A CA 1
ATOM 1643 C C . ALA A 1 204 ? -15.457 -4.042 8.791 1.00 97.62 204 ALA A C 1
ATOM 16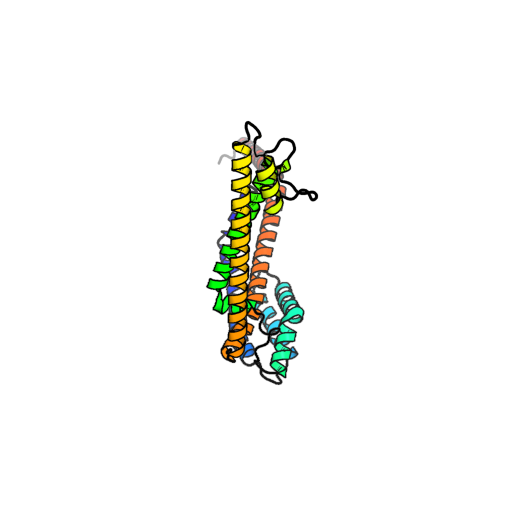45 O O . ALA A 1 204 ? -15.476 -4.921 7.930 1.00 97.62 204 ALA A O 1
ATOM 1646 N N . GLN A 1 205 ? -14.397 -3.850 9.588 1.00 97.50 205 GLN A N 1
ATOM 1647 C CA . GLN A 1 205 ? -13.161 -4.629 9.473 1.00 97.50 205 GLN A CA 1
ATOM 1648 C C . GLN A 1 205 ? -13.406 -6.129 9.703 1.00 97.50 205 GLN A C 1
ATOM 1650 O O . GLN A 1 205 ? -13.037 -6.971 8.893 1.00 97.50 205 GLN A O 1
ATOM 1655 N N . LYS A 1 206 ? -14.140 -6.498 10.759 1.00 98.00 206 LYS A N 1
ATOM 1656 C CA . LYS A 1 206 ? -14.494 -7.911 10.978 1.00 98.00 206 LYS A CA 1
ATOM 1657 C C . LYS A 1 206 ? -15.326 -8.496 9.834 1.00 98.00 206 LYS A C 1
ATOM 1659 O O . LYS A 1 206 ? -15.201 -9.684 9.523 1.00 98.00 206 LYS A O 1
ATOM 1664 N N . ALA A 1 207 ? -16.200 -7.691 9.232 1.00 97.56 207 ALA A N 1
ATOM 1665 C CA . ALA A 1 207 ? -17.013 -8.122 8.105 1.00 97.56 207 ALA A CA 1
ATOM 1666 C C . ALA A 1 207 ? -16.153 -8.393 6.861 1.00 97.56 207 ALA A C 1
ATOM 1668 O O . ALA A 1 207 ? -16.351 -9.428 6.218 1.00 97.56 207 ALA A O 1
ATOM 1669 N N . ILE A 1 208 ? -15.183 -7.523 6.545 1.00 96.88 208 ILE A N 1
ATOM 1670 C CA . ILE A 1 208 ? -14.274 -7.746 5.413 1.00 96.88 208 ILE A CA 1
ATOM 1671 C C . ILE A 1 208 ? -13.362 -8.953 5.664 1.00 96.88 208 ILE A C 1
ATOM 1673 O O . ILE A 1 208 ? -13.270 -9.814 4.795 1.00 96.88 208 ILE A O 1
ATOM 1677 N N . ASP A 1 209 ? -12.822 -9.123 6.876 1.00 95.75 209 ASP A N 1
ATOM 1678 C CA . ASP A 1 209 ? -11.992 -10.285 7.239 1.00 95.75 209 ASP A CA 1
ATOM 1679 C C . ASP A 1 209 ? -12.761 -11.611 7.078 1.00 95.75 209 ASP A C 1
ATOM 1681 O O . ASP A 1 209 ? -12.241 -12.615 6.574 1.00 95.75 209 ASP A O 1
ATOM 1685 N N . THR A 1 210 ? -14.045 -11.611 7.458 1.00 97.38 210 THR A N 1
ATOM 1686 C CA . THR A 1 210 ? -14.941 -12.765 7.287 1.00 97.38 210 THR A CA 1
ATOM 1687 C C . THR A 1 210 ? -15.163 -13.078 5.805 1.00 97.38 210 THR A C 1
ATOM 1689 O O . THR A 1 210 ? -15.079 -14.241 5.399 1.00 97.38 210 THR A O 1
ATOM 1692 N N . LYS A 1 211 ? -15.409 -12.051 4.980 1.00 96.19 211 LYS A N 1
ATOM 1693 C CA . LYS A 1 211 ? -15.576 -12.194 3.524 1.00 96.19 211 LYS A CA 1
ATOM 1694 C C . LYS A 1 211 ? -14.300 -12.698 2.850 1.00 96.19 211 LYS A C 1
ATOM 1696 O O . LYS A 1 211 ? -14.374 -13.609 2.028 1.00 96.19 211 LYS A O 1
ATOM 1701 N N . VAL A 1 212 ? -13.140 -12.170 3.233 1.00 96.25 212 VAL A N 1
ATOM 1702 C CA . VAL A 1 212 ? -11.825 -12.595 2.737 1.00 96.25 212 VAL A CA 1
ATOM 1703 C C . VAL A 1 212 ? -11.581 -14.070 3.061 1.00 96.25 212 VAL A C 1
ATOM 1705 O O . VAL A 1 212 ? -11.294 -14.859 2.162 1.00 96.25 212 VAL A O 1
ATOM 1708 N N . THR A 1 213 ? -11.802 -14.478 4.315 1.00 95.25 213 THR A N 1
ATOM 1709 C CA . THR A 1 213 ? -11.659 -15.880 4.749 1.00 95.25 213 THR A CA 1
ATOM 1710 C C . THR A 1 213 ? -12.580 -16.821 3.971 1.00 95.25 213 THR A C 1
ATOM 1712 O O . THR A 1 213 ? -12.188 -17.934 3.613 1.00 95.25 213 THR A O 1
ATOM 1715 N N . ALA A 1 214 ? -13.817 -16.395 3.700 1.00 95.88 214 ALA A N 1
ATOM 1716 C CA . ALA A 1 214 ? -14.740 -17.156 2.867 1.00 95.88 214 ALA A CA 1
ATOM 1717 C C . ALA A 1 214 ? -14.244 -17.243 1.416 1.00 95.88 214 ALA A C 1
ATOM 1719 O O . ALA A 1 214 ? -14.287 -18.322 0.824 1.00 95.88 214 ALA A O 1
ATOM 1720 N N . ARG A 1 215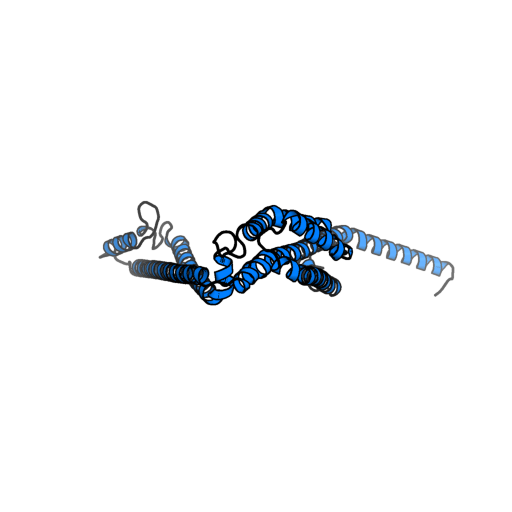 ? -13.722 -16.140 0.862 1.00 94.62 215 ARG A N 1
ATOM 1721 C CA . ARG A 1 215 ? -13.255 -16.088 -0.524 1.00 94.62 215 ARG A CA 1
ATOM 1722 C C . ARG A 1 215 ? -12.080 -17.024 -0.765 1.00 94.62 215 ARG A C 1
ATOM 1724 O O . ARG A 1 215 ? -12.152 -17.779 -1.731 1.00 94.62 215 ARG A O 1
ATOM 1731 N N . TYR A 1 216 ? -11.093 -17.070 0.135 1.00 93.94 216 TYR A N 1
ATOM 1732 C CA . TYR A 1 216 ? -9.953 -17.997 0.044 1.00 93.94 216 TYR A CA 1
ATOM 1733 C C . TYR A 1 216 ? -10.366 -19.452 -0.214 1.00 93.94 216 TYR A C 1
ATOM 1735 O O . TYR A 1 216 ? -9.727 -20.140 -1.001 1.00 93.94 216 TYR A O 1
ATOM 1743 N N . LYS A 1 217 ? -11.464 -19.916 0.397 1.00 94.06 217 LYS A N 1
ATOM 1744 C CA . LYS A 1 217 ? -11.955 -21.301 0.253 1.00 94.06 217 LYS A CA 1
ATOM 1745 C C . LYS A 1 217 ? -12.591 -21.598 -1.107 1.00 94.06 217 LYS A C 1
ATOM 1747 O O . LYS A 1 217 ? -12.850 -22.756 -1.412 1.00 94.06 217 LYS A O 1
ATOM 1752 N N . THR A 1 218 ? -12.904 -20.561 -1.878 1.00 95.12 218 THR A N 1
ATOM 1753 C CA . THR A 1 218 ? -13.649 -20.651 -3.146 1.00 95.12 218 THR A CA 1
ATOM 1754 C C . THR A 1 218 ? -12.818 -20.257 -4.361 1.00 95.12 218 THR A C 1
ATOM 1756 O O . THR A 1 218 ? -13.342 -20.301 -5.471 1.00 95.12 218 THR A O 1
ATOM 1759 N N . LEU A 1 219 ? -11.565 -19.833 -4.160 1.00 96.00 219 LEU A N 1
ATOM 1760 C CA . LEU A 1 219 ? -10.692 -19.426 -5.255 1.00 96.00 219 LEU A CA 1
ATOM 1761 C C . LEU A 1 219 ? -10.375 -20.623 -6.147 1.00 96.00 219 LEU A C 1
ATOM 1763 O O . LEU A 1 219 ? -9.931 -21.665 -5.661 1.00 96.00 219 LEU A O 1
ATOM 1767 N N . ASN A 1 220 ? -10.592 -20.453 -7.446 1.00 95.88 220 ASN A N 1
ATOM 1768 C CA . ASN A 1 220 ? -10.132 -21.411 -8.447 1.00 95.88 220 ASN A CA 1
ATOM 1769 C C . ASN A 1 220 ? -8.720 -21.061 -8.951 1.00 95.88 220 ASN A C 1
ATOM 1771 O O . ASN A 1 220 ? -8.183 -19.995 -8.654 1.00 95.88 220 ASN A O 1
ATOM 1775 N N . GLU A 1 221 ? -8.114 -21.968 -9.717 1.00 95.56 221 GLU A N 1
ATOM 1776 C CA . GLU A 1 221 ? -6.748 -21.802 -10.224 1.00 95.56 221 GLU A CA 1
ATOM 1777 C C . GLU A 1 221 ? -6.571 -20.544 -11.092 1.00 95.56 221 GLU A C 1
ATOM 1779 O O . GLU A 1 221 ? -5.593 -19.820 -10.911 1.00 95.56 221 GLU A O 1
ATOM 1784 N N . ASP A 1 222 ? -7.518 -20.232 -11.979 1.00 96.25 222 ASP A N 1
ATOM 1785 C CA . ASP A 1 222 ? -7.433 -19.052 -12.852 1.00 96.25 222 ASP A CA 1
ATOM 1786 C C . ASP A 1 222 ? -7.513 -17.743 -12.050 1.00 96.25 222 ASP A C 1
ATOM 1788 O O . ASP A 1 222 ? -6.808 -16.768 -12.329 1.00 96.25 222 ASP A O 1
ATOM 1792 N N . GLU A 1 223 ? -8.340 -17.722 -11.004 1.00 96.88 223 GLU A N 1
ATOM 1793 C CA . GLU A 1 223 ? -8.431 -16.601 -10.068 1.00 96.88 223 GLU A CA 1
ATOM 1794 C C . GLU A 1 223 ? -7.137 -16.437 -9.265 1.00 96.88 223 GLU A C 1
ATOM 1796 O O . GLU A 1 223 ? -6.679 -15.308 -9.080 1.00 96.88 223 GLU A O 1
ATOM 1801 N N . ILE A 1 224 ? -6.525 -17.542 -8.822 1.00 96.94 224 ILE A N 1
ATOM 1802 C CA . ILE A 1 224 ? -5.231 -17.534 -8.127 1.00 96.94 224 ILE A CA 1
ATOM 1803 C C . ILE A 1 224 ? -4.142 -16.985 -9.052 1.00 96.94 224 ILE A C 1
ATOM 1805 O O . ILE A 1 224 ? -3.431 -16.059 -8.663 1.00 96.94 224 ILE A O 1
ATOM 1809 N N . LYS A 1 225 ? -4.039 -17.503 -10.282 1.00 97.44 225 LYS A N 1
ATOM 1810 C CA . LYS A 1 225 ? -3.096 -17.009 -11.296 1.00 97.44 225 LYS A CA 1
ATOM 1811 C C . LYS A 1 225 ? -3.273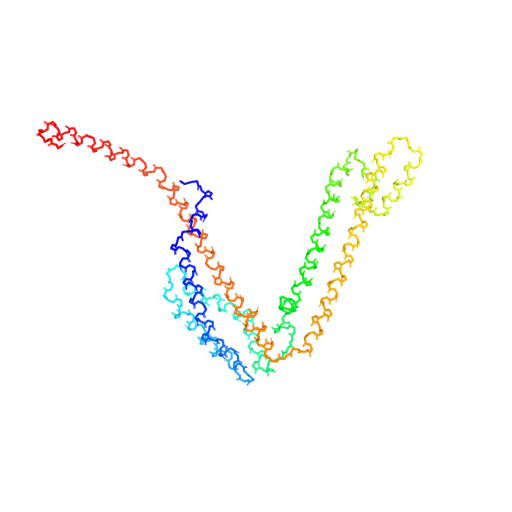 -15.520 -11.526 1.00 97.44 225 LYS A C 1
ATOM 1813 O O . LYS A 1 225 ? -2.293 -14.786 -11.541 1.00 97.44 225 LYS A O 1
ATOM 1818 N N . THR A 1 226 ? -4.515 -15.058 -11.633 1.00 97.44 226 THR A N 1
ATOM 1819 C CA . THR A 1 226 ? -4.794 -13.637 -11.836 1.00 97.44 226 THR A CA 1
ATOM 1820 C C . THR A 1 226 ? -4.309 -12.785 -10.660 1.00 97.44 226 THR A C 1
ATOM 1822 O O . THR A 1 226 ? -3.599 -11.805 -10.872 1.00 97.44 226 THR A O 1
ATOM 1825 N N . LEU A 1 227 ? -4.630 -13.181 -9.425 1.00 97.69 227 LEU A N 1
ATOM 1826 C CA . LEU A 1 227 ? -4.214 -12.456 -8.220 1.00 97.69 227 LEU A CA 1
ATOM 1827 C C . LEU A 1 227 ? -2.688 -12.413 -8.066 1.00 97.69 227 LEU A C 1
ATOM 1829 O O . LEU A 1 227 ? -2.127 -11.377 -7.727 1.00 97.69 227 LEU A O 1
ATOM 1833 N N . VAL A 1 228 ? -2.008 -13.531 -8.312 1.00 98.06 228 VAL A N 1
ATOM 1834 C CA . VAL A 1 228 ? -0.556 -13.635 -8.120 1.00 98.06 228 VAL A CA 1
ATOM 1835 C C . VAL A 1 228 ? 0.198 -12.986 -9.278 1.00 98.06 228 VAL A C 1
ATOM 1837 O O . VAL A 1 228 ? 1.052 -12.134 -9.067 1.00 98.06 228 VAL A O 1
ATOM 1840 N N . ILE A 1 229 ? -0.117 -13.345 -10.519 1.00 97.88 229 ILE A N 1
ATOM 1841 C CA . ILE A 1 229 ? 0.640 -12.875 -11.680 1.00 97.88 229 ILE A CA 1
ATOM 1842 C C . ILE A 1 229 ? 0.327 -11.404 -11.949 1.00 97.88 229 ILE A C 1
ATOM 1844 O O . ILE A 1 229 ? 1.246 -10.594 -12.042 1.00 97.88 229 ILE A O 1
ATOM 1848 N N . HIS A 1 230 ? -0.951 -11.039 -12.069 1.00 97.00 230 HIS A N 1
ATOM 1849 C CA . HIS A 1 230 ? -1.331 -9.684 -12.466 1.00 97.00 230 HIS A CA 1
ATOM 1850 C C . HIS A 1 230 ? -1.356 -8.721 -11.283 1.00 97.00 230 HIS A C 1
ATOM 1852 O O . HIS A 1 230 ? -0.719 -7.671 -11.357 1.00 97.00 230 HIS A O 1
ATOM 1858 N N . ASP A 1 231 ? -2.043 -9.083 -10.199 1.00 97.06 231 ASP A N 1
ATOM 1859 C CA . ASP A 1 231 ? -2.316 -8.137 -9.110 1.00 97.06 231 ASP A CA 1
ATOM 1860 C C . ASP A 1 231 ? -1.166 -8.045 -8.082 1.00 97.06 231 ASP A C 1
ATOM 1862 O O . ASP A 1 231 ? -1.058 -7.032 -7.389 1.00 97.06 231 ASP A O 1
ATOM 1866 N N . LYS A 1 232 ? -0.287 -9.060 -7.999 1.00 97.44 232 LYS A N 1
ATOM 1867 C CA . LYS A 1 232 ? 0.929 -9.062 -7.160 1.00 97.44 232 LYS A CA 1
ATOM 1868 C C . LYS A 1 232 ? 2.173 -8.775 -7.999 1.00 97.44 232 LYS A C 1
ATOM 1870 O O . LYS A 1 232 ? 2.690 -7.666 -7.956 1.00 97.44 232 LYS A O 1
ATOM 1875 N N . TRP A 1 233 ? 2.642 -9.740 -8.789 1.00 98.00 233 TRP A N 1
ATOM 1876 C CA . TRP A 1 233 ? 3.966 -9.680 -9.417 1.00 98.00 233 TRP A CA 1
ATOM 1877 C C . TRP A 1 233 ? 4.093 -8.570 -10.460 1.00 98.00 233 TRP A C 1
ATOM 1879 O O . TRP A 1 233 ? 4.952 -7.695 -10.345 1.00 98.00 233 TRP A O 1
ATOM 1889 N N . LEU A 1 234 ? 3.229 -8.576 -11.476 1.00 97.44 234 LEU A N 1
ATOM 1890 C CA . LEU A 1 234 ? 3.295 -7.603 -12.565 1.00 97.44 234 LEU A CA 1
ATOM 1891 C C . LEU A 1 234 ? 2.886 -6.202 -12.103 1.00 97.44 234 LEU A C 1
ATOM 1893 O O . LEU A 1 234 ? 3.491 -5.231 -12.551 1.00 97.44 234 LEU A O 1
ATOM 1897 N N . ALA A 1 235 ? 1.921 -6.085 -11.185 1.00 97.06 235 ALA A N 1
ATOM 1898 C CA . ALA A 1 235 ? 1.563 -4.807 -10.575 1.00 97.06 235 ALA A CA 1
ATOM 1899 C C . ALA A 1 235 ? 2.723 -4.209 -9.763 1.00 97.06 235 ALA A C 1
ATOM 1901 O O . ALA A 1 235 ? 3.005 -3.016 -9.891 1.00 97.06 235 ALA A O 1
ATOM 1902 N N . THR A 1 236 ? 3.437 -5.014 -8.964 1.00 96.94 236 THR A N 1
ATOM 1903 C CA . THR A 1 236 ? 4.622 -4.534 -8.241 1.00 96.94 236 THR A CA 1
ATOM 1904 C C . THR A 1 236 ? 5.707 -4.075 -9.210 1.00 96.94 236 THR A C 1
ATOM 1906 O O . THR A 1 236 ? 6.208 -2.962 -9.063 1.00 96.94 236 THR A O 1
ATOM 1909 N N . LEU A 1 237 ? 6.026 -4.865 -10.239 1.00 96.62 237 LEU A N 1
ATOM 1910 C CA . LEU A 1 237 ? 7.029 -4.477 -11.235 1.00 96.62 23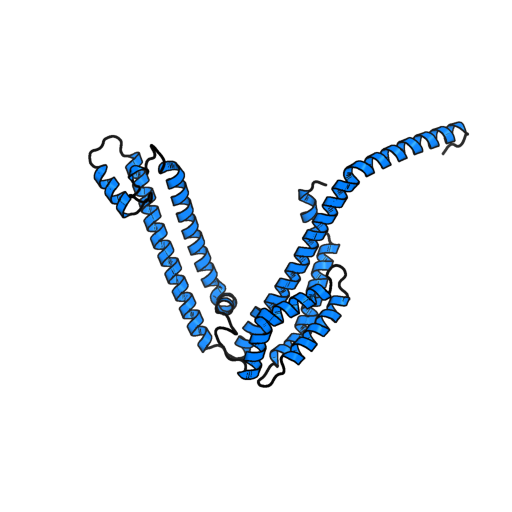7 LEU A CA 1
ATOM 1911 C C . LEU A 1 237 ? 6.628 -3.206 -12.000 1.00 96.62 237 LEU A C 1
ATOM 1913 O O . LEU A 1 237 ? 7.455 -2.309 -12.152 1.00 96.62 237 LEU A O 1
ATOM 1917 N N . ALA A 1 238 ? 5.359 -3.070 -12.397 1.00 96.06 238 ALA A N 1
ATOM 1918 C CA . ALA A 1 238 ? 4.844 -1.859 -13.036 1.00 96.06 238 ALA A CA 1
ATOM 1919 C C . ALA A 1 238 ? 5.031 -0.619 -12.145 1.00 96.06 238 ALA A C 1
ATOM 1921 O O . ALA A 1 238 ? 5.502 0.421 -12.607 1.00 96.06 238 ALA A O 1
ATOM 1922 N N . ASN A 1 239 ? 4.724 -0.740 -10.849 1.00 95.81 239 ASN A N 1
ATOM 1923 C CA . ASN A 1 239 ? 4.914 0.339 -9.880 1.00 95.81 239 ASN A CA 1
ATOM 1924 C C . ASN A 1 239 ? 6.391 0.710 -9.701 1.00 95.81 239 ASN A C 1
ATOM 1926 O O . ASN A 1 239 ? 6.712 1.889 -9.525 1.00 95.81 239 ASN A O 1
ATOM 1930 N N . VAL A 1 240 ? 7.300 -0.264 -9.773 1.00 93.56 240 VAL A N 1
ATOM 1931 C CA . VAL A 1 240 ? 8.740 0.009 -9.720 1.00 93.56 240 VAL A CA 1
ATOM 1932 C C . VAL A 1 240 ? 9.197 0.773 -10.964 1.00 93.56 240 VAL A C 1
ATOM 1934 O O . VAL A 1 240 ? 9.840 1.811 -10.823 1.00 93.56 240 VAL A O 1
ATOM 1937 N N . ILE A 1 241 ? 8.780 0.363 -12.167 1.00 92.81 241 ILE A N 1
ATOM 1938 C CA . ILE A 1 241 ? 9.060 1.119 -13.402 1.00 92.81 241 ILE A CA 1
ATOM 1939 C C . ILE A 1 241 ? 8.501 2.545 -13.317 1.00 92.81 241 ILE A C 1
ATOM 1941 O O . ILE A 1 241 ? 9.183 3.509 -13.666 1.00 92.81 241 ILE A O 1
ATOM 1945 N N . GLN A 1 242 ? 7.285 2.713 -12.796 1.00 92.25 242 GLN A N 1
ATOM 1946 C CA . GLN A 1 242 ? 6.690 4.037 -12.622 1.00 92.25 242 GLN A CA 1
ATOM 1947 C C . GLN A 1 242 ? 7.467 4.898 -11.614 1.00 92.25 242 GLN A C 1
ATOM 1949 O O . GLN A 1 242 ? 7.626 6.107 -11.809 1.00 92.25 242 GLN A O 1
ATOM 1954 N N . THR A 1 243 ? 7.978 4.285 -10.548 1.00 92.31 243 THR A N 1
ATOM 1955 C CA . THR A 1 243 ? 8.834 4.958 -9.563 1.00 92.31 243 THR A CA 1
ATOM 1956 C C . THR A 1 243 ? 10.148 5.406 -10.199 1.00 92.31 243 THR A C 1
ATOM 1958 O O . THR A 1 243 ? 10.585 6.531 -9.958 1.00 92.31 243 THR A O 1
ATOM 1961 N N . GLU A 1 244 ? 10.718 4.602 -11.091 1.00 90.31 244 GLU A N 1
ATOM 1962 C CA . GLU A 1 244 ? 11.921 4.952 -11.846 1.00 90.31 244 GLU A CA 1
ATOM 1963 C C . GLU A 1 244 ? 11.711 6.125 -12.810 1.00 90.31 244 GLU A C 1
ATOM 1965 O O . GLU A 1 244 ? 12.516 7.062 -12.859 1.00 90.31 244 GLU A O 1
ATOM 1970 N N . ILE A 1 245 ? 10.569 6.165 -13.497 1.00 88.69 245 ILE A N 1
ATOM 1971 C CA . ILE A 1 245 ? 10.163 7.327 -14.302 1.00 88.69 245 ILE A CA 1
ATOM 1972 C C . ILE A 1 245 ? 10.069 8.585 -13.421 1.00 88.69 245 ILE A C 1
ATOM 1974 O O . ILE A 1 245 ? 10.564 9.657 -13.790 1.00 88.69 245 ILE A O 1
ATOM 1978 N N . ASN A 1 246 ? 9.479 8.461 -12.229 1.00 88.62 246 ASN A N 1
ATOM 1979 C CA . ASN A 1 246 ? 9.355 9.570 -11.284 1.00 88.62 246 ASN A CA 1
ATOM 1980 C C . ASN A 1 246 ? 10.724 10.034 -10.758 1.00 88.62 246 ASN A C 1
ATOM 1982 O O . ASN A 1 246 ? 10.961 11.241 -10.652 1.00 88.62 246 ASN A O 1
ATOM 1986 N N . ARG A 1 247 ? 11.645 9.104 -10.481 1.00 89.69 247 ARG A N 1
ATOM 1987 C CA . ARG A 1 247 ? 13.025 9.388 -10.054 1.00 89.69 247 ARG A CA 1
ATOM 1988 C C . ARG A 1 247 ? 13.778 10.195 -11.112 1.00 89.69 247 ARG A C 1
ATOM 1990 O O . ARG A 1 247 ? 14.410 11.202 -10.788 1.00 89.69 247 ARG A O 1
ATOM 1997 N N . ILE A 1 248 ? 13.641 9.828 -12.385 1.00 87.50 248 ILE A N 1
ATOM 1998 C CA . ILE A 1 248 ? 14.239 10.573 -13.505 1.00 87.50 248 ILE A CA 1
ATOM 1999 C C . ILE A 1 248 ? 13.652 11.974 -13.614 1.00 87.50 248 ILE A C 1
ATOM 2001 O O . ILE A 1 248 ? 14.402 12.935 -13.775 1.00 87.50 248 ILE A O 1
ATOM 2005 N N . SER A 1 249 ? 12.331 12.115 -13.485 1.00 84.25 249 SER A N 1
ATOM 2006 C CA . SER A 1 249 ? 11.675 13.427 -13.491 1.00 84.25 249 SER A CA 1
ATOM 2007 C C . SER A 1 249 ? 12.244 14.361 -12.414 1.00 84.25 249 SER A C 1
ATOM 2009 O O . SER A 1 249 ? 12.548 15.531 -12.674 1.00 84.25 249 SER A O 1
ATOM 2011 N N . GLN A 1 250 ? 12.443 13.830 -11.204 1.00 85.75 250 GLN A N 1
ATOM 2012 C CA . GLN A 1 250 ? 13.035 14.570 -10.092 1.00 85.75 250 GLN A CA 1
ATOM 2013 C C . GLN A 1 250 ? 14.498 14.940 -10.370 1.00 85.75 250 GLN A C 1
ATOM 2015 O O . GLN A 1 250 ? 14.876 16.096 -10.177 1.00 85.75 250 GLN A O 1
ATOM 2020 N N . SER A 1 251 ? 15.298 14.000 -10.883 1.00 87.56 251 SER A N 1
ATOM 2021 C CA . SER A 1 251 ? 16.697 14.249 -11.257 1.00 87.56 251 SER A CA 1
ATOM 2022 C C . SER A 1 251 ? 16.817 15.332 -12.333 1.00 87.56 251 SER A C 1
ATOM 2024 O O . SER A 1 251 ? 17.602 16.273 -12.194 1.00 87.56 251 SER A O 1
ATOM 2026 N N . LEU A 1 252 ? 15.986 15.258 -13.377 1.00 84.50 252 LEU A N 1
ATOM 2027 C CA . LEU A 1 252 ? 15.962 16.243 -14.455 1.00 84.50 252 LEU A CA 1
ATOM 2028 C C . LEU A 1 252 ? 15.566 17.626 -13.927 1.00 84.50 252 LEU A C 1
ATOM 2030 O O . LEU A 1 252 ? 16.233 18.607 -14.239 1.00 84.50 252 LEU A O 1
ATOM 2034 N N . THR A 1 253 ? 14.557 17.697 -13.053 1.00 82.69 253 THR A N 1
ATOM 2035 C CA . THR A 1 253 ? 14.150 18.945 -12.386 1.00 82.69 253 THR A CA 1
ATOM 2036 C C . THR A 1 253 ? 15.301 19.557 -11.586 1.00 82.69 253 THR A C 1
ATOM 2038 O O . THR A 1 253 ? 15.555 20.758 -11.703 1.00 82.69 253 THR A O 1
ATOM 2041 N N . GLY A 1 254 ? 16.018 18.743 -10.803 1.00 84.88 254 GLY A N 1
ATOM 2042 C CA . GLY A 1 254 ? 17.182 19.186 -10.032 1.00 84.88 254 GLY A CA 1
ATOM 2043 C C . GLY A 1 254 ? 18.276 19.759 -10.932 1.00 84.88 254 GLY A C 1
ATOM 2044 O O . GLY A 1 254 ? 18.689 20.902 -10.750 1.00 84.88 254 GLY A O 1
ATOM 2045 N N . ARG A 1 255 ? 18.658 19.023 -11.981 1.00 85.44 255 ARG A N 1
ATO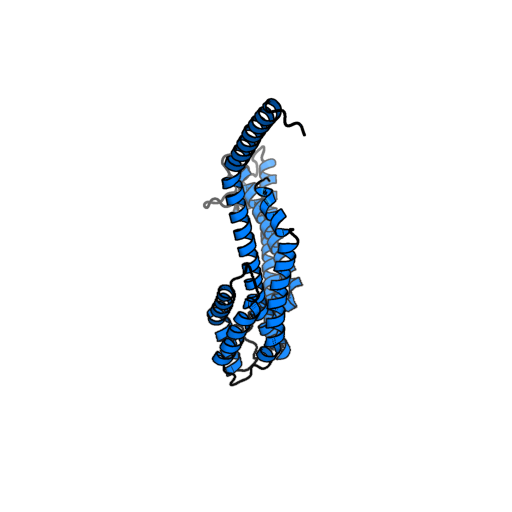M 2046 C CA . ARG A 1 255 ? 19.673 19.467 -12.949 1.00 85.44 255 ARG A CA 1
ATOM 2047 C C . ARG A 1 255 ? 19.263 20.736 -13.695 1.00 85.44 255 ARG A C 1
ATOM 2049 O O . ARG A 1 255 ? 20.099 21.605 -13.924 1.00 85.44 255 ARG A O 1
ATOM 2056 N N . THR A 1 256 ? 17.991 20.874 -14.071 1.00 83.50 256 THR A N 1
ATOM 2057 C CA . THR A 1 256 ? 17.483 22.096 -14.712 1.00 83.50 256 THR A CA 1
ATOM 2058 C C . THR A 1 256 ? 17.540 23.288 -13.760 1.00 83.50 256 THR A C 1
ATOM 2060 O O . THR A 1 256 ? 17.906 24.382 -14.187 1.00 83.50 256 THR A O 1
ATOM 2063 N N . LYS A 1 257 ? 17.233 23.088 -12.472 1.00 83.00 257 LYS A N 1
ATOM 2064 C CA . LYS A 1 257 ? 17.352 24.133 -11.449 1.00 83.00 257 LYS A CA 1
ATOM 2065 C C . LYS A 1 257 ? 18.809 24.555 -11.245 1.00 83.00 257 LYS A C 1
ATOM 2067 O O . LYS A 1 257 ? 19.100 25.744 -11.327 1.00 83.00 257 LYS A O 1
ATOM 2072 N N . GLU A 1 258 ? 19.721 23.599 -11.081 1.00 85.12 258 GLU A N 1
ATOM 2073 C CA . GLU A 1 258 ? 21.162 23.868 -10.980 1.00 85.12 258 GLU A CA 1
ATOM 2074 C C . GLU A 1 258 ? 21.683 24.632 -12.203 1.00 85.12 258 GLU A C 1
ATOM 2076 O O . GLU A 1 258 ? 22.461 25.577 -12.073 1.00 85.12 258 GLU A O 1
ATOM 2081 N N . LEU A 1 259 ? 21.234 24.257 -13.406 1.00 81.19 259 LEU A N 1
ATOM 2082 C CA . LEU A 1 259 ? 21.609 24.945 -14.637 1.00 81.19 259 LEU A CA 1
ATOM 2083 C C . LEU A 1 259 ? 21.075 26.384 -14.658 1.00 81.19 259 LEU A C 1
ATOM 2085 O O . LEU A 1 259 ? 21.818 27.307 -14.989 1.00 81.19 259 LEU A O 1
ATOM 2089 N N . ALA A 1 260 ? 19.813 26.588 -14.277 1.00 78.00 260 ALA A N 1
ATOM 2090 C CA . ALA A 1 260 ? 19.211 27.915 -14.199 1.00 78.00 260 ALA A CA 1
ATOM 2091 C C . ALA A 1 260 ? 19.947 28.817 -13.194 1.00 78.00 260 ALA A C 1
ATOM 2093 O O . ALA A 1 260 ? 20.226 29.973 -13.502 1.00 78.00 260 ALA A O 1
ATOM 2094 N N . GLU A 1 261 ? 20.322 28.285 -12.030 1.00 82.75 261 GLU A N 1
ATOM 2095 C CA . GLU A 1 261 ? 21.086 29.012 -11.011 1.00 82.75 261 GLU A CA 1
ATOM 2096 C C . GLU A 1 261 ? 22.510 29.327 -11.487 1.00 82.75 261 GLU A C 1
ATOM 2098 O O . GLU A 1 261 ? 22.965 30.470 -11.401 1.00 82.75 261 GLU A O 1
ATOM 2103 N N . ARG A 1 262 ? 23.208 28.339 -12.063 1.00 81.12 262 ARG A N 1
ATOM 2104 C CA . ARG A 1 262 ? 24.593 28.493 -12.525 1.00 81.12 262 ARG A CA 1
ATOM 2105 C C . ARG A 1 262 ? 24.719 29.480 -13.681 1.00 81.12 262 ARG A C 1
ATOM 2107 O O . ARG A 1 262 ? 25.689 30.235 -13.723 1.00 81.12 262 ARG A O 1
ATOM 2114 N N . TYR A 1 263 ? 23.775 29.472 -14.620 1.00 71.00 263 TYR A N 1
ATOM 2115 C CA . TYR A 1 263 ? 23.811 30.333 -15.805 1.00 71.00 263 TYR A CA 1
ATOM 2116 C C . TYR A 1 263 ? 23.004 31.630 -15.654 1.00 71.00 263 TYR A C 1
ATOM 2118 O O . TYR A 1 263 ? 23.187 32.538 -16.463 1.00 71.00 263 TYR A O 1
ATOM 2126 N N . GLY A 1 264 ? 22.201 31.781 -14.596 1.00 72.62 264 GLY A N 1
ATOM 2127 C CA . GLY A 1 264 ? 21.370 32.967 -14.367 1.00 72.62 264 GLY A CA 1
ATOM 2128 C C . GLY A 1 264 ? 22.150 34.282 -14.257 1.00 72.62 264 GLY A C 1
ATOM 2129 O O . GLY A 1 264 ? 21.675 35.314 -14.716 1.00 72.62 264 GLY A O 1
ATOM 2130 N N . THR A 1 265 ? 23.371 34.247 -13.717 1.00 69.50 265 THR A N 1
ATOM 2131 C CA . THR A 1 265 ? 24.234 35.434 -13.548 1.00 69.50 265 THR A CA 1
ATOM 2132 C C . THR A 1 265 ? 25.291 35.621 -14.650 1.00 69.50 265 THR A C 1
ATOM 2134 O O . THR A 1 265 ? 25.481 36.753 -15.099 1.00 69.50 265 THR A O 1
ATOM 2137 N N . PRO A 1 266 ? 26.033 34.586 -15.098 1.00 76.94 266 PRO A N 1
ATOM 2138 C CA . PRO A 1 266 ? 27.085 34.782 -16.096 1.00 76.94 266 PRO A CA 1
ATOM 2139 C C . PRO A 1 266 ? 26.555 34.978 -17.522 1.00 76.94 266 PRO A C 1
ATOM 2141 O O . PRO A 1 266 ? 27.202 35.678 -18.296 1.00 76.94 266 PRO A O 1
ATOM 2144 N N . LEU A 1 267 ? 25.398 34.407 -17.882 1.00 70.31 267 LEU A N 1
ATOM 2145 C CA . LEU A 1 267 ? 24.869 34.512 -19.246 1.00 70.31 267 LEU A CA 1
ATOM 2146 C C . LEU A 1 267 ? 24.465 35.956 -19.611 1.00 70.31 267 LEU A C 1
ATOM 2148 O O . LEU A 1 267 ? 24.918 36.426 -20.652 1.00 70.31 267 LEU A O 1
ATOM 2152 N N . PRO A 1 268 ? 23.727 36.712 -18.765 1.00 79.19 268 PRO A N 1
ATOM 2153 C CA . PRO A 1 268 ? 23.417 38.116 -19.050 1.00 79.19 268 PRO A CA 1
ATOM 2154 C C . PRO A 1 268 ? 24.668 38.990 -19.182 1.00 79.19 268 PRO A C 1
ATOM 2156 O O . PRO A 1 268 ? 24.753 39.792 -20.104 1.00 79.19 268 PRO A O 1
ATOM 2159 N N . LYS A 1 269 ? 25.679 38.774 -18.328 1.00 77.19 269 LYS A N 1
ATOM 2160 C CA . LYS A 1 269 ? 26.957 39.505 -18.391 1.00 77.19 269 LYS A CA 1
ATOM 2161 C C . LYS A 1 269 ? 27.710 39.260 -19.698 1.00 77.19 269 LYS A C 1
ATOM 2163 O O . LYS A 1 269 ? 28.309 40.179 -20.245 1.00 77.19 269 LYS A O 1
ATOM 2168 N N . LEU A 1 270 ? 27.696 38.024 -20.198 1.00 73.06 270 LEU A N 1
ATOM 2169 C CA . LEU A 1 270 ? 28.295 37.696 -21.492 1.00 73.06 270 LEU A CA 1
ATOM 2170 C C . LEU A 1 270 ? 27.509 38.325 -22.648 1.00 73.06 270 LEU A C 1
ATOM 2172 O O . LEU A 1 270 ? 28.127 38.822 -23.585 1.00 73.06 270 LEU A O 1
ATOM 2176 N N . THR A 1 271 ? 26.176 38.359 -22.571 1.00 75.50 271 THR A N 1
ATOM 2177 C CA . THR A 1 271 ? 25.330 39.037 -23.565 1.00 75.50 271 THR A CA 1
ATOM 2178 C C . THR A 1 271 ? 25.590 40.544 -23.598 1.00 75.50 271 THR A C 1
ATOM 2180 O O . THR A 1 271 ? 25.816 41.085 -24.677 1.00 75.50 271 THR A O 1
ATOM 2183 N N . GLU A 1 272 ? 25.646 41.207 -22.437 1.00 83.06 272 GLU A N 1
ATOM 2184 C CA . GLU A 1 272 ? 25.990 42.634 -22.328 1.00 83.06 272 GLU A CA 1
ATOM 2185 C C . GLU A 1 272 ? 27.376 42.926 -22.915 1.00 83.06 272 GLU A C 1
ATOM 2187 O O . GLU A 1 272 ? 27.567 43.901 -23.643 1.00 83.06 272 GLU A O 1
ATOM 2192 N N . GLU A 1 273 ? 28.359 42.066 -22.642 1.00 80.62 273 GLU A N 1
ATOM 2193 C CA . GLU A 1 273 ? 29.715 42.243 -23.153 1.00 80.62 273 GLU A CA 1
ATOM 2194 C C . GLU A 1 273 ? 29.790 42.052 -24.676 1.00 80.62 273 GLU A C 1
ATOM 2196 O O . GLU A 1 273 ? 30.458 42.826 -25.366 1.00 80.62 273 GLU A O 1
ATOM 2201 N N . VAL A 1 274 ? 29.063 41.072 -25.225 1.00 78.00 274 VAL A N 1
ATOM 2202 C CA . VAL A 1 274 ? 28.931 40.879 -26.677 1.00 78.00 274 VAL A CA 1
ATOM 2203 C C . VAL A 1 274 ? 28.237 42.073 -27.328 1.00 78.00 274 VAL A C 1
ATOM 2205 O O . VAL A 1 274 ? 28.700 42.542 -28.367 1.00 78.00 274 VAL A O 1
ATOM 2208 N N . GLU A 1 275 ? 27.174 42.608 -26.731 1.00 85.19 275 GLU A N 1
ATOM 2209 C CA . GLU A 1 275 ? 26.461 43.782 -27.245 1.00 85.19 275 GLU A CA 1
ATOM 2210 C C . GLU A 1 275 ? 27.352 45.034 -27.230 1.00 85.19 275 GLU A C 1
ATOM 2212 O O . GLU A 1 275 ? 27.435 45.773 -28.220 1.00 85.19 275 GLU A O 1
ATOM 2217 N N . ARG A 1 276 ? 28.118 45.224 -26.150 1.00 87.50 276 ARG A N 1
ATOM 2218 C CA . ARG A 1 276 ? 29.100 46.305 -26.016 1.00 87.50 276 ARG A CA 1
ATOM 2219 C C . ARG A 1 276 ? 30.213 46.206 -27.059 1.00 87.50 276 ARG A C 1
ATOM 2221 O O . ARG A 1 276 ? 30.567 47.208 -27.684 1.00 87.50 276 ARG A O 1
ATOM 2228 N N . LEU A 1 277 ? 30.788 45.018 -27.248 1.00 83.44 277 LEU A N 1
ATOM 2229 C CA . LEU A 1 277 ? 31.850 44.791 -28.232 1.00 83.44 277 LEU A CA 1
ATOM 2230 C C . LEU A 1 277 ? 31.325 44.920 -29.666 1.00 83.44 277 LEU A C 1
ATOM 2232 O O . LEU A 1 277 ? 31.975 45.566 -30.487 1.00 83.44 277 LEU A O 1
ATOM 2236 N N . SER A 1 278 ? 30.132 44.400 -29.951 1.00 77.19 278 SER A N 1
ATOM 2237 C CA . SER A 1 278 ? 29.477 44.533 -31.260 1.00 77.19 278 SER A CA 1
ATOM 2238 C C . SER A 1 278 ? 29.187 45.995 -31.594 1.00 77.19 278 SER A C 1
ATOM 2240 O O . SER A 1 278 ? 29.450 46.436 -32.711 1.00 77.19 278 SER A O 1
ATOM 2242 N N . SER A 1 279 ? 28.741 46.785 -30.612 1.00 83.94 279 SER A N 1
ATOM 2243 C CA . SER A 1 279 ? 28.542 48.230 -30.775 1.00 83.94 279 SER A CA 1
ATOM 2244 C C . SER A 1 279 ? 29.846 48.950 -31.129 1.00 83.94 279 SER A C 1
ATOM 2246 O O . SER A 1 279 ? 29.876 49.735 -32.076 1.00 83.94 279 SER A O 1
ATOM 2248 N N . LYS A 1 280 ? 30.956 48.629 -30.450 1.00 82.94 280 LYS A N 1
ATOM 2249 C CA . LYS A 1 280 ? 32.280 49.183 -30.788 1.00 82.94 280 LYS A CA 1
ATOM 2250 C C . LYS A 1 280 ? 32.734 48.793 -32.190 1.00 82.94 280 LYS A C 1
ATOM 2252 O O . LYS A 1 280 ? 33.225 49.643 -32.927 1.00 82.94 280 LYS A O 1
ATOM 2257 N N . VAL A 1 281 ? 32.581 47.525 -32.568 1.00 78.94 281 VAL A N 1
ATOM 2258 C CA . VAL A 1 281 ? 32.937 47.051 -33.913 1.00 78.94 281 VAL A CA 1
ATOM 2259 C C . VAL A 1 281 ? 32.113 47.787 -34.969 1.00 78.94 281 VAL A C 1
ATOM 2261 O O . VAL A 1 281 ? 32.687 48.294 -35.928 1.00 78.94 281 VAL A O 1
ATOM 2264 N N . ASN A 1 282 ? 30.807 47.949 -34.755 1.00 77.50 282 ASN A N 1
ATOM 2265 C CA . ASN A 1 282 ? 29.937 48.717 -35.646 1.00 77.50 282 ASN A CA 1
ATOM 2266 C C . ASN A 1 282 ? 30.362 50.190 -35.758 1.00 77.50 282 ASN A C 1
ATOM 2268 O O . ASN A 1 282 ? 30.377 50.740 -36.858 1.00 77.50 282 ASN A O 1
ATOM 2272 N N . GLU A 1 283 ? 30.757 50.839 -34.660 1.00 80.69 283 GLU A N 1
ATOM 2273 C CA . GLU A 1 283 ? 31.314 52.197 -34.715 1.00 80.69 283 GLU A CA 1
ATOM 2274 C C . GLU A 1 283 ? 32.625 52.265 -35.508 1.00 80.69 283 GLU A C 1
ATOM 2276 O O . GLU A 1 283 ? 32.822 53.186 -36.304 1.00 80.69 283 GLU A O 1
ATOM 2281 N N . HIS A 1 284 ? 33.530 51.304 -35.309 1.00 78.31 284 HIS A N 1
ATOM 2282 C CA . HIS A 1 284 ? 34.793 51.241 -36.043 1.00 78.31 284 HIS A CA 1
ATOM 2283 C C . HIS A 1 284 ? 34.573 50.986 -37.539 1.00 78.31 284 HIS A C 1
ATOM 2285 O O . HIS A 1 284 ? 35.196 51.658 -38.360 1.00 78.31 284 HIS A O 1
ATOM 2291 N N . LEU A 1 285 ? 33.659 50.086 -37.904 1.00 73.62 285 LEU A N 1
ATOM 2292 C CA . LEU A 1 285 ? 33.287 49.815 -39.295 1.00 73.62 285 LEU A CA 1
ATOM 2293 C C . LEU A 1 285 ? 32.675 51.053 -39.970 1.00 73.62 285 LEU A C 1
ATOM 2295 O O . LEU A 1 285 ? 33.097 51.405 -41.073 1.00 73.62 285 LEU A O 1
ATOM 2299 N N . LYS A 1 286 ? 31.796 51.790 -39.269 1.00 76.31 286 LYS A N 1
ATOM 2300 C CA . LYS A 1 286 ? 31.267 53.083 -39.742 1.00 76.31 286 LYS A CA 1
ATOM 2301 C C . LYS A 1 286 ? 32.376 54.112 -39.981 1.00 76.31 286 LYS A C 1
ATOM 2303 O O . LYS A 1 286 ? 32.368 54.789 -41.005 1.00 76.31 286 LYS A O 1
ATOM 2308 N N . LYS A 1 287 ? 33.356 54.220 -39.074 1.00 79.62 287 LYS A N 1
ATOM 2309 C CA . LYS A 1 287 ? 34.511 55.132 -39.229 1.00 79.62 287 LYS A CA 1
ATOM 2310 C C . LYS A 1 287 ? 35.425 54.749 -40.397 1.00 79.62 287 LYS A C 1
ATOM 2312 O O . LYS A 1 287 ? 36.061 55.627 -40.970 1.00 79.62 287 LYS A O 1
ATOM 2317 N N . MET A 1 288 ? 35.480 53.468 -40.757 1.00 77.31 288 MET A N 1
ATOM 2318 C CA . MET A 1 288 ? 36.234 52.963 -41.911 1.00 77.31 288 MET A CA 1
ATOM 2319 C C . MET A 1 288 ? 35.466 53.072 -43.240 1.00 77.31 288 MET A C 1
ATOM 2321 O O . MET A 1 288 ? 35.969 52.630 -44.269 1.00 77.31 288 MET A O 1
ATOM 2325 N N . GLY A 1 289 ? 34.269 53.669 -43.242 1.00 66.94 289 GLY A N 1
ATOM 2326 C CA . GLY A 1 289 ? 33.486 53.911 -44.456 1.00 66.94 289 GLY A CA 1
ATOM 2327 C C . GLY A 1 289 ? 32.701 52.700 -44.963 1.00 66.94 289 GLY A C 1
ATOM 2328 O O . GLY A 1 289 ? 32.130 52.773 -46.049 1.00 66.94 289 GLY A O 1
ATOM 2329 N N . MET A 1 290 ? 32.636 51.603 -44.197 1.00 52.62 290 MET A N 1
ATOM 2330 C CA . MET A 1 290 ? 31.711 50.506 -44.484 1.00 52.62 290 MET A CA 1
ATOM 2331 C C . MET A 1 290 ? 30.352 50.827 -43.862 1.00 52.62 290 MET A C 1
ATOM 2333 O O . MET A 1 290 ? 30.211 50.888 -42.641 1.00 52.62 290 MET A O 1
ATOM 2337 N N . VAL A 1 291 ? 29.357 51.045 -44.718 1.00 52.44 291 VAL A N 1
ATOM 2338 C CA . VAL A 1 291 ? 27.958 51.238 -44.330 1.00 52.44 291 VAL A CA 1
ATOM 2339 C C . VAL A 1 291 ? 27.175 50.018 -44.814 1.00 52.44 291 VAL A C 1
ATOM 2341 O O . VAL A 1 291 ? 27.237 49.694 -46.000 1.00 52.44 291 VAL A O 1
ATOM 2344 N N . TRP A 1 292 ? 26.463 49.355 -43.904 1.00 57.53 292 TRP A N 1
ATOM 2345 C CA . TRP A 1 292 ? 25.342 48.468 -44.213 1.00 57.53 292 TRP A CA 1
ATOM 2346 C C . TRP A 1 292 ? 24.113 49.009 -43.490 1.00 57.53 292 TRP A C 1
ATOM 2348 O O . TRP A 1 292 ? 24.277 49.412 -42.311 1.00 57.53 292 TRP A O 1
#

pLDDT: mean 91.03, std 8.62, range [52.03, 98.25]

Nearest PDB structures (foldseek):
  3ja6-assembly1_I  TM=2.326E-01  e=6.127E-01  Escherichia coli
  6h2f-assembly1_I  TM=2.470E-01  e=1.946E+00  Aeromonas hydrophila subsp. hydrophila AL09-71
  7zr1-assembly1_D  TM=2.167E-01  e=1.475E+00  Thermochaetoides thermophila
  6h2f-assembly1_A  TM=2.403E-01  e=2.569E+00  Aeromonas hydrophila subsp. hydrophila AL09-71
  5xg2-assembly1_A  TM=1.645E-01  e=1.774E+00  Pyrococcus yayanosii CH1

Mean predicted aligned error: 8.61 Å

Organism: NCBI:txid2014872

Foldseek 3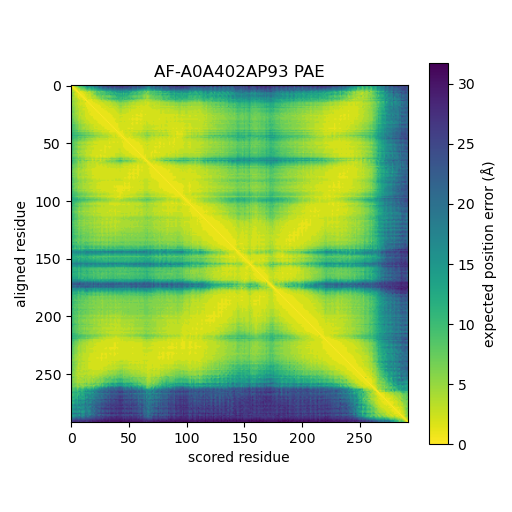Di:
DPLVCLLVCQVPPPVLVVLLVLLLVLLVVLLVVCLVVLLPQAAQDDLVVSLVVSLVVLLVSCVPRDLDDSVLLSVLLVVCCVPQVVVLSVCCNHPNLAQDCRLFPLVLCCVPPVVVLVVVLVVLVVVLVVLVVVLVVQCVQACDDPRLCVQLADPVSDRDLVSLVVVVVVCVPDPPCPVSVVSSVVSNVSNVVSVVSVVVSVVSVVVSVVVSVVVSVVDDSVNSSCSRSPVPNSVSSSVVSVVSSVVSSVVVSVVVVVVCVVCVPVVVVVVVVCVVVVVVVVVVCVVVVDDD

Radius of gyration: 32.52 Å; Cα contacts (8 Å, |Δi|>4): 206; chains: 1; bounding box: 61×84×87 Å

Sequence (292 aa):
MDAGQIKPTILTHPEFVTYTQTITDLFEQWRTKHTPTLNNITIGSHPKQLIEELAEDILQIFATARLIDKYDVYQHLMSYWSDVMQDDVYMIAQDGWKANNDLIPAQLLINRYFSSEQKHIEDLEAAREAISSQMQELDEEHGGEGGLLEEAKNDKGKITKASIKIRQKDLFGEPDTENESAMLNQYLDLIEQESEASRKVKTAQKAIDTKVTARYKTLNEDEIKTLVIHDKWLATLANVIQTEINRISQSLTGRTKELAERYGTPLPKLTEEVERLSSKVNEHLKKMGMVW

Solvent-accessible surface area (backbone atoms only — not comparable to full-atom values): 16050 Å² total; per-residue (Å²): 132,62,82,85,52,49,53,61,50,52,67,68,28,68,68,50,47,52,47,55,49,51,54,52,51,45,50,50,50,54,48,63,67,44,48,62,60,66,70,63,65,36,64,72,49,58,62,69,61,53,49,52,55,54,48,53,48,51,36,60,58,32,62,78,47,86,87,58,59,31,65,58,56,40,47,53,51,52,49,47,31,74,76,47,52,48,62,43,48,49,47,27,21,70,71,29,84,64,87,44,68,82,67,49,44,69,64,58,55,34,63,75,76,34,45,69,59,50,50,51,39,51,53,38,47,52,53,30,48,53,47,51,50,53,55,49,52,50,44,66,74,22,39,42,96,95,27,67,39,36,80,23,34,39,102,81,74,44,74,41,76,66,33,38,58,50,40,65,57,68,52,67,88,54,82,92,47,65,68,36,53,50,51,48,51,53,53,46,50,50,53,52,51,37,54,50,34,51,51,50,36,55,51,50,51,53,51,50,55,52,51,51,59,56,45,60,80,68,63,49,56,71,57,48,49,44,48,38,49,49,66,42,52,49,42,51,53,51,51,50,55,52,48,51,54,50,50,50,52,53,51,51,40,50,53,52,50,52,48,49,61,67,44,63,62,58,50,58,55,52,51,53,50,49,52,53,51,50,50,51,50,53,52,51,38,49,74,70,71,54,82,133